Protein AF-A0A523E6L5-F1 (afdb_monomer)

Solvent-accessible surface area (backbone atoms only — not comparable to full-atom values): 11509 Å² total; per-residue (Å²): 136,90,84,84,87,80,83,84,81,83,79,83,79,80,76,83,70,78,77,69,78,81,64,78,60,50,76,42,71,74,36,59,39,54,30,38,38,30,59,54,85,58,50,71,41,82,26,34,39,33,39,42,67,32,44,31,93,78,30,43,26,63,61,16,30,93,89,36,60,68,71,40,23,51,53,23,47,52,46,44,67,50,46,26,65,47,27,47,53,32,25,50,53,31,32,55,70,74,52,64,36,83,45,69,44,53,43,92,81,49,94,68,80,56,85,63,21,36,38,36,39,39,26,36,55,28,44,19,71,28,37,63,69,38,23,68,75,57,49,92,79,31,36,49,13,42,36,28,40,39,36,37,35,21,43,73,88,65,51,75,38,32,39,38,34,42,74,45,79,43,80,71,59,66,87,61,71,63,65,67,62,53,44,50,63,48,27,36,52,54,13,38,40,52,29,49,41,54,51,22,32,39,72,62,56,67,80,62,74,128

Structure (mmCIF, N/CA/C/O backbone):
data_AF-A0A523E6L5-F1
#
_entry.id   AF-A0A523E6L5-F1
#
loop_
_atom_site.group_PDB
_atom_site.id
_atom_site.type_symbol
_atom_site.label_atom_id
_atom_site.label_alt_id
_atom_site.label_comp_id
_atom_site.label_asym_id
_atom_site.label_entity_id
_atom_site.label_seq_id
_atom_site.pdbx_PDB_ins_code
_atom_site.Cartn_x
_atom_site.Cartn_y
_atom_site.Cartn_z
_atom_site.occupancy
_atom_site.B_iso_or_equiv
_atom_site.auth_seq_id
_atom_site.auth_comp_id
_atom_site.auth_asym_id
_atom_site.auth_atom_id
_atom_site.pdbx_PDB_model_num
ATOM 1 N N . MET A 1 1 ? 8.797 -17.379 80.086 1.00 41.09 1 MET A N 1
ATOM 2 C CA . MET A 1 1 ? 9.478 -17.603 78.792 1.00 41.09 1 MET A CA 1
ATOM 3 C C . MET A 1 1 ? 8.395 -17.703 77.727 1.00 41.09 1 MET A C 1
ATOM 5 O O . MET A 1 1 ? 7.463 -18.470 77.914 1.00 41.09 1 MET A O 1
ATOM 9 N N . LYS A 1 2 ? 8.425 -16.807 76.736 1.00 39.53 2 LYS A N 1
ATOM 10 C CA . LYS A 1 2 ? 7.368 -16.563 75.738 1.00 39.53 2 LYS A CA 1
ATOM 11 C C . LYS A 1 2 ? 7.492 -17.553 74.571 1.00 39.53 2 LYS A C 1
ATOM 13 O O . LYS A 1 2 ? 8.605 -17.743 74.101 1.00 39.53 2 LYS A O 1
ATOM 18 N N . MET A 1 3 ? 6.383 -18.074 74.046 1.00 36.75 3 MET A N 1
ATOM 19 C CA . MET A 1 3 ? 6.301 -18.551 72.656 1.00 36.75 3 MET A CA 1
ATOM 20 C C . MET A 1 3 ? 4.933 -18.176 72.083 1.00 36.75 3 MET A C 1
ATOM 22 O O . MET A 1 3 ? 3.907 -18.748 72.433 1.00 36.75 3 MET A O 1
ATOM 26 N N . THR A 1 4 ? 4.937 -17.141 71.250 1.00 45.84 4 THR A N 1
ATOM 27 C CA . THR A 1 4 ? 3.808 -16.650 70.457 1.00 45.84 4 THR A CA 1
ATOM 28 C C . THR A 1 4 ? 3.718 -17.441 69.155 1.00 45.84 4 THR A C 1
ATOM 30 O O . THR A 1 4 ? 4.673 -17.464 68.380 1.00 45.84 4 THR A O 1
ATOM 33 N N . LEU A 1 5 ? 2.569 -18.073 68.919 1.00 39.78 5 LEU A N 1
ATOM 34 C CA . LEU A 1 5 ? 2.224 -18.769 67.681 1.00 39.78 5 LEU A CA 1
ATOM 35 C C . LEU A 1 5 ? 1.812 -17.715 66.635 1.00 39.78 5 LEU A C 1
ATOM 37 O O . LEU A 1 5 ? 0.820 -17.017 66.826 1.00 39.78 5 LEU A O 1
ATOM 41 N N . SER A 1 6 ? 2.604 -17.546 65.574 1.00 39.88 6 SER A N 1
ATOM 42 C CA . SER A 1 6 ? 2.277 -16.643 64.461 1.00 39.88 6 SER A CA 1
ATOM 43 C C . SER A 1 6 ? 1.460 -17.386 63.409 1.00 39.88 6 SER A C 1
ATOM 45 O O . SER A 1 6 ? 1.947 -18.328 62.788 1.00 39.88 6 SER A O 1
ATOM 47 N N . THR A 1 7 ? 0.219 -16.951 63.211 1.00 43.47 7 THR A N 1
ATOM 48 C CA . THR A 1 7 ? -0.674 -17.412 62.146 1.00 43.47 7 THR A CA 1
ATOM 49 C C . THR A 1 7 ? -0.307 -16.701 60.843 1.00 43.47 7 THR A C 1
ATOM 51 O O . THR A 1 7 ? -0.450 -15.484 60.738 1.00 43.47 7 THR A O 1
ATOM 54 N N . LEU A 1 8 ? 0.172 -17.448 59.847 1.00 36.91 8 LEU A N 1
ATOM 55 C CA . LEU A 1 8 ? 0.418 -16.952 58.493 1.00 36.91 8 LEU A CA 1
ATOM 56 C C . LEU A 1 8 ? -0.889 -17.049 57.688 1.00 36.91 8 LEU A C 1
ATOM 58 O O . LEU A 1 8 ? -1.327 -18.145 57.344 1.00 36.91 8 LEU A O 1
ATOM 62 N N . VAL A 1 9 ? -1.523 -15.912 57.398 1.00 41.16 9 VAL A N 1
ATOM 63 C CA . VAL A 1 9 ? -2.649 -15.831 56.455 1.00 41.16 9 VAL A CA 1
ATOM 64 C C . VAL A 1 9 ? -2.071 -15.585 55.065 1.00 41.16 9 VAL A C 1
ATOM 66 O O . VAL A 1 9 ? -1.563 -14.503 54.778 1.00 41.16 9 VAL A O 1
ATOM 69 N N . LEU A 1 10 ? -2.120 -16.604 54.208 1.00 37.16 10 LEU A N 1
ATOM 70 C CA . LEU A 1 10 ? -1.714 -16.506 52.809 1.00 37.16 10 LEU A CA 1
ATOM 71 C C . LEU A 1 10 ? -2.901 -15.971 51.992 1.00 37.16 10 LEU A C 1
ATOM 73 O O . LEU A 1 10 ? -3.831 -16.707 51.668 1.00 37.16 10 LEU A O 1
ATOM 77 N N . ALA A 1 11 ? -2.894 -14.671 51.702 1.00 40.12 11 ALA A N 1
ATOM 78 C CA . ALA A 1 11 ? -3.869 -14.049 50.815 1.00 40.12 11 ALA A CA 1
ATOM 79 C C . ALA A 1 11 ? -3.516 -14.377 49.354 1.00 40.12 11 ALA A C 1
ATOM 81 O O . ALA A 1 11 ? -2.558 -13.838 48.803 1.00 40.12 11 ALA A O 1
ATOM 82 N N . PHE A 1 12 ? -4.287 -15.265 48.722 1.00 39.62 12 PHE A N 1
ATOM 83 C CA . PHE A 1 12 ? -4.241 -15.459 47.273 1.00 39.62 12 PHE A CA 1
ATOM 84 C C . PHE A 1 12 ? -4.939 -14.279 46.590 1.00 39.62 12 PHE A C 1
ATOM 86 O O . PHE A 1 12 ? -6.163 -14.212 46.502 1.00 39.62 12 PHE A O 1
ATOM 93 N N . LEU A 1 13 ? -4.133 -13.331 46.122 1.00 42.56 13 LEU A N 1
ATOM 94 C CA . LEU A 1 13 ? -4.550 -12.272 45.213 1.00 42.56 13 LEU A CA 1
ATOM 95 C C . LEU A 1 13 ? -4.787 -12.914 43.839 1.00 42.56 13 LEU A C 1
ATOM 97 O O . LEU A 1 13 ? -3.848 -13.177 43.089 1.00 42.56 13 LEU A O 1
ATOM 101 N N . VAL A 1 14 ? -6.046 -13.224 43.527 1.00 45.59 14 VAL A N 1
ATOM 102 C CA . VAL A 1 14 ? -6.452 -13.632 42.178 1.00 45.59 14 VAL A CA 1
ATOM 103 C C . VAL A 1 14 ? -6.425 -12.375 41.310 1.00 45.59 14 VAL A C 1
ATOM 105 O O . VAL A 1 14 ? -7.404 -11.635 41.236 1.00 45.59 14 VAL A O 1
ATOM 108 N N . LEU A 1 15 ? -5.278 -12.098 40.682 1.00 47.22 15 LEU A N 1
ATOM 109 C CA . LEU A 1 15 ? -5.233 -11.183 39.546 1.00 47.22 15 LEU A CA 1
ATOM 110 C C . LEU A 1 15 ? -6.069 -11.814 38.430 1.00 47.22 15 LEU A C 1
ATOM 112 O O . LEU A 1 15 ? -5.655 -12.791 37.807 1.00 47.22 15 LEU A O 1
ATOM 116 N N . GLY A 1 16 ? -7.252 -11.250 38.195 1.00 41.47 16 GLY A N 1
ATOM 117 C CA . GLY A 1 16 ? -8.123 -11.553 37.064 1.00 41.47 16 GLY A CA 1
ATOM 118 C C . GLY A 1 16 ? -7.530 -11.066 35.743 1.00 41.47 16 GLY A C 1
ATOM 119 O O . GLY A 1 16 ? -8.134 -10.247 35.058 1.00 41.47 16 GLY A O 1
ATOM 120 N N . GLY A 1 17 ? -6.343 -11.556 35.385 1.00 41.38 17 GLY A N 1
ATOM 121 C CA . GLY A 1 17 ? -5.864 -11.492 34.016 1.00 41.38 17 GLY A CA 1
ATOM 122 C C . GLY A 1 17 ? -6.760 -12.396 33.188 1.00 41.38 17 GLY A C 1
ATOM 123 O O . GLY A 1 17 ? -6.638 -13.619 33.256 1.00 41.38 17 GLY A O 1
ATOM 124 N N . GLN A 1 18 ? -7.702 -11.811 32.448 1.00 47.91 18 GLN A N 1
ATOM 125 C CA . GLN A 1 18 ? -8.377 -12.537 31.387 1.00 47.91 18 GLN A CA 1
ATOM 126 C C . GLN A 1 18 ? -7.299 -13.016 30.417 1.00 47.91 18 GLN A C 1
ATOM 128 O O . GLN A 1 18 ? -6.756 -12.238 29.637 1.00 47.91 18 GLN A O 1
ATOM 133 N N . LEU A 1 19 ? -6.967 -14.303 30.499 1.00 44.59 19 LEU A N 1
ATOM 134 C CA . LEU A 1 19 ? -6.243 -15.019 29.463 1.00 44.59 19 LEU A CA 1
ATOM 135 C C . LEU A 1 19 ? -7.143 -15.000 28.226 1.00 44.59 19 LEU A C 1
ATOM 137 O O . LEU A 1 19 ? -7.968 -15.891 28.023 1.00 44.59 19 LEU A O 1
ATOM 141 N N . ARG A 1 20 ? -7.042 -13.934 27.428 1.00 52.34 20 ARG A N 1
ATOM 142 C CA . ARG A 1 20 ? -7.561 -13.912 26.065 1.00 52.34 20 ARG A CA 1
ATOM 143 C C . ARG A 1 20 ? -6.771 -15.008 25.358 1.00 52.34 20 ARG A C 1
ATOM 145 O O . ARG A 1 20 ? -5.572 -14.855 25.163 1.00 52.34 20 ARG A O 1
ATOM 152 N N . ALA A 1 21 ? -7.406 -16.157 25.120 1.00 53.97 21 ALA A N 1
ATOM 153 C CA . ALA A 1 21 ? -6.779 -17.260 24.406 1.00 53.97 21 ALA A CA 1
ATOM 154 C C . ALA A 1 21 ? -6.219 -16.695 23.098 1.00 53.97 21 ALA A C 1
ATOM 156 O O . ALA A 1 21 ? -6.982 -16.200 22.266 1.00 53.97 21 ALA A O 1
ATOM 157 N N . GLU A 1 22 ? -4.895 -16.687 22.988 1.00 60.78 22 GLU A N 1
ATOM 158 C CA . GLU A 1 22 ? -4.162 -16.132 21.860 1.00 60.78 22 GLU A CA 1
ATOM 159 C C . GLU A 1 22 ? -4.501 -17.004 20.649 1.00 60.78 22 GLU A C 1
ATOM 161 O O . GLU A 1 22 ? -3.992 -18.114 20.484 1.00 60.78 22 GLU A O 1
ATOM 166 N N . ARG A 1 23 ? -5.496 -16.579 19.865 1.00 66.00 23 ARG A N 1
ATOM 167 C CA . ARG A 1 23 ? -5.823 -17.257 18.615 1.00 66.00 23 ARG A CA 1
ATOM 168 C C . ARG A 1 23 ? -4.634 -17.058 17.692 1.00 66.00 23 ARG A C 1
ATOM 170 O O . ARG A 1 23 ? -4.160 -15.936 17.533 1.00 66.00 23 ARG A O 1
ATOM 177 N N . ALA A 1 24 ? -4.161 -18.150 17.101 1.00 82.06 24 ALA A N 1
ATOM 178 C CA . ALA A 1 24 ? -3.138 -18.061 16.077 1.00 82.06 24 ALA A CA 1
ATOM 179 C C . ALA A 1 24 ? -3.640 -17.140 14.947 1.00 82.06 24 ALA A C 1
ATOM 181 O O . ALA A 1 24 ? -4.820 -17.229 14.584 1.00 82.06 24 ALA A O 1
ATOM 182 N N . PRO A 1 25 ? -2.782 -16.254 14.419 1.00 87.44 25 PRO A N 1
ATOM 183 C CA . PRO A 1 25 ? -3.157 -15.389 13.313 1.00 87.44 25 PRO A CA 1
ATOM 184 C C . PRO A 1 25 ? -3.540 -16.227 12.090 1.00 87.44 25 PRO A C 1
ATOM 186 O O . PRO A 1 25 ? -2.991 -17.306 11.864 1.00 87.44 25 PRO A O 1
ATOM 189 N N . ILE A 1 26 ? -4.495 -15.724 11.314 1.00 90.06 26 ILE A N 1
ATOM 190 C CA . ILE A 1 26 ? -4.930 -16.328 10.055 1.00 90.06 26 ILE A CA 1
ATOM 191 C C . ILE A 1 26 ? -4.046 -15.755 8.952 1.00 90.06 26 ILE A C 1
ATOM 193 O O . ILE A 1 26 ? -3.932 -14.535 8.825 1.00 90.06 26 ILE A O 1
ATOM 197 N N . GLU A 1 27 ? -3.433 -16.628 8.162 1.00 93.25 27 GLU A N 1
ATOM 198 C CA . GLU A 1 27 ? -2.652 -16.259 6.981 1.00 93.25 27 GLU A CA 1
ATOM 199 C C . GLU A 1 27 ? -3.442 -16.615 5.719 1.00 93.25 27 GLU A C 1
ATOM 201 O O . GLU A 1 27 ? -4.079 -17.668 5.651 1.00 93.25 27 GLU A O 1
ATOM 206 N N . ILE A 1 28 ? -3.440 -15.702 4.751 1.00 91.50 28 ILE A N 1
ATOM 207 C CA . ILE A 1 28 ? -4.119 -15.838 3.464 1.00 91.50 28 ILE A CA 1
ATOM 208 C C . ILE A 1 28 ? -3.105 -15.472 2.381 1.00 91.50 28 ILE A C 1
ATOM 210 O O . ILE A 1 28 ? -2.626 -14.338 2.337 1.00 91.50 28 ILE A O 1
ATOM 214 N N . ASP A 1 29 ? -2.807 -16.427 1.508 1.00 91.88 29 ASP A N 1
ATOM 215 C CA . ASP A 1 29 ? -1.973 -16.246 0.320 1.00 91.88 29 ASP A CA 1
ATOM 216 C C . ASP A 1 29 ? -2.857 -16.205 -0.932 1.00 91.88 29 ASP A C 1
ATOM 218 O O . ASP A 1 29 ? -3.827 -16.958 -1.029 1.00 91.88 29 ASP A O 1
ATOM 222 N N . ASP A 1 30 ? -2.507 -15.354 -1.900 1.00 86.19 30 ASP A N 1
ATOM 223 C CA . ASP A 1 30 ? -3.199 -15.231 -3.198 1.00 86.19 30 ASP A CA 1
ATOM 224 C C . ASP A 1 30 ? -4.716 -14.925 -3.090 1.00 86.19 30 ASP A C 1
ATOM 226 O O . ASP A 1 30 ? -5.506 -15.265 -3.972 1.00 86.19 30 ASP A O 1
ATOM 230 N N . GLY A 1 31 ? -5.124 -14.251 -2.008 1.00 87.25 31 GLY A N 1
ATOM 231 C CA . GLY A 1 31 ? -6.489 -13.763 -1.779 1.00 87.25 31 GLY A CA 1
ATOM 232 C C . GLY A 1 31 ? -6.719 -12.372 -2.377 1.00 87.25 31 GLY A C 1
ATOM 233 O O . GLY A 1 31 ? -6.077 -11.986 -3.345 1.00 87.25 31 GLY A O 1
ATOM 234 N N . ILE A 1 32 ? -7.611 -11.566 -1.792 1.00 91.62 32 ILE A N 1
ATOM 235 C CA . ILE A 1 32 ? -7.875 -10.186 -2.265 1.00 91.62 32 ILE A CA 1
ATOM 236 C C . ILE A 1 32 ? -6.579 -9.364 -2.407 1.00 91.62 32 ILE A C 1
ATOM 238 O O . ILE A 1 32 ? -6.452 -8.567 -3.336 1.00 91.62 32 ILE A O 1
ATOM 242 N N . LEU A 1 33 ? -5.610 -9.606 -1.520 1.00 95.31 33 LEU A N 1
ATOM 243 C CA . LEU A 1 33 ? -4.220 -9.183 -1.674 1.00 95.31 33 LEU A CA 1
ATOM 244 C C . LEU A 1 33 ? -3.315 -10.411 -1.820 1.00 95.31 33 LEU A C 1
ATOM 246 O O . LEU A 1 33 ? -3.681 -11.511 -1.401 1.00 95.31 33 LEU A O 1
ATOM 250 N N . ASP A 1 34 ? -2.114 -10.212 -2.363 1.00 95.81 34 ASP A N 1
ATOM 251 C CA . ASP A 1 34 ? -1.146 -11.293 -2.576 1.00 95.81 34 ASP A CA 1
ATOM 252 C C . ASP A 1 34 ? -0.758 -12.012 -1.277 1.00 95.81 34 ASP A C 1
ATOM 254 O O . ASP A 1 34 ? -0.547 -13.225 -1.295 1.00 95.81 34 ASP A O 1
ATOM 258 N N . TRP A 1 35 ? -0.684 -11.285 -0.157 1.00 96.50 35 TRP A N 1
ATOM 259 C CA . TRP A 1 35 ? -0.495 -11.872 1.169 1.00 96.50 35 TRP A CA 1
ATOM 260 C C . TRP A 1 35 ? -1.163 -11.033 2.259 1.00 96.50 35 TRP A C 1
ATOM 262 O O . TRP A 1 35 ? -1.038 -9.805 2.283 1.00 96.50 35 TRP A O 1
ATOM 272 N N . ILE A 1 36 ? -1.842 -11.701 3.192 1.00 96.31 36 ILE A N 1
ATOM 273 C CA . ILE A 1 36 ? -2.483 -11.098 4.363 1.00 96.31 36 ILE A CA 1
ATOM 274 C C . ILE A 1 36 ? -2.203 -11.973 5.582 1.00 96.31 36 ILE A C 1
ATOM 276 O O . ILE A 1 36 ? -2.337 -13.195 5.534 1.00 96.31 36 ILE A O 1
ATOM 280 N N . ARG A 1 37 ? -1.911 -11.337 6.713 1.00 95.88 37 ARG A N 1
ATOM 281 C CA . ARG A 1 37 ? -1.906 -11.970 8.030 1.00 95.88 37 ARG A CA 1
ATOM 282 C C . ARG A 1 37 ? -2.774 -11.167 8.977 1.00 95.88 37 ARG A C 1
ATOM 284 O O . ARG A 1 37 ? -2.473 -10.006 9.228 1.00 95.88 37 ARG A O 1
ATOM 291 N N . ILE A 1 38 ? -3.824 -11.770 9.521 1.00 94.69 38 ILE A N 1
ATOM 292 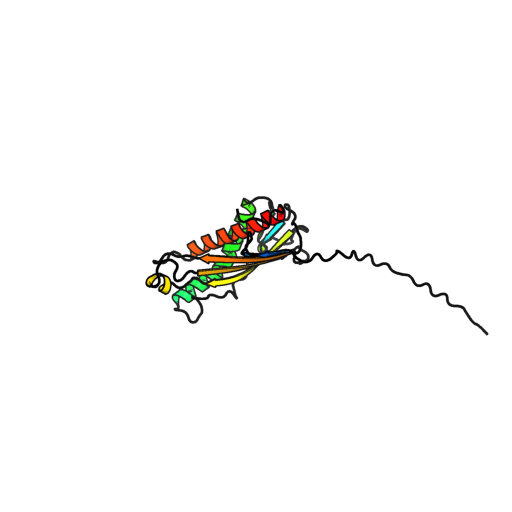C CA . ILE A 1 38 ? -4.758 -11.105 10.438 1.00 94.69 38 ILE A CA 1
ATOM 293 C C . ILE A 1 38 ? -4.744 -11.763 11.816 1.00 94.69 38 ILE A C 1
ATOM 295 O O . ILE A 1 38 ? -4.766 -12.984 11.950 1.00 94.69 38 ILE A O 1
ATOM 299 N N . SER A 1 39 ? -4.738 -10.939 12.855 1.00 92.69 39 SER A N 1
ATOM 300 C CA . SER A 1 39 ? -4.823 -11.371 14.255 1.00 92.69 39 SER A CA 1
ATOM 301 C C . SER A 1 39 ? -6.265 -11.361 14.769 1.00 92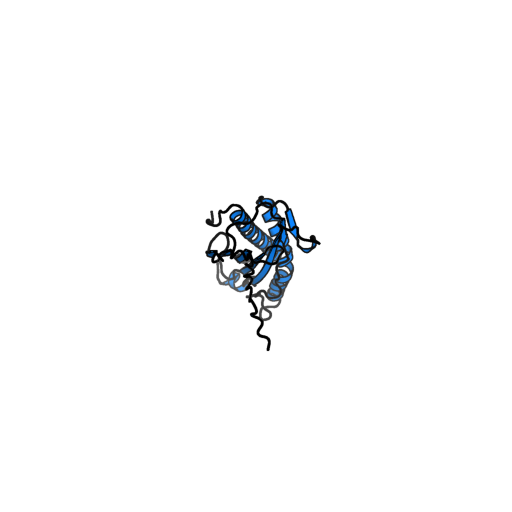.69 39 SER A C 1
ATOM 303 O O . SER A 1 39 ? -6.589 -12.055 15.729 1.00 92.69 39 SER A O 1
ATOM 305 N N . GLU A 1 40 ? -7.142 -10.589 14.123 1.00 88.56 40 GLU A N 1
ATOM 306 C CA . GLU A 1 40 ? -8.558 -10.475 14.470 1.00 88.56 40 GLU A CA 1
ATOM 307 C C . GLU A 1 40 ? -9.428 -10.865 13.263 1.00 88.56 40 GLU A C 1
ATOM 309 O O . GLU A 1 40 ? -9.154 -10.444 12.138 1.00 88.56 40 GLU A O 1
ATOM 314 N N . PRO A 1 41 ? -10.504 -11.648 13.455 1.00 86.94 41 PRO A N 1
ATOM 315 C CA . PRO A 1 41 ? -11.314 -12.155 12.346 1.00 86.94 41 PRO A CA 1
ATOM 316 C C . PRO A 1 41 ? -12.141 -11.067 11.651 1.00 86.94 41 PRO A C 1
ATOM 318 O O . PRO A 1 41 ? -12.610 -11.276 10.536 1.00 86.94 41 PRO A O 1
ATOM 321 N N . ARG A 1 42 ? -12.364 -9.925 12.313 1.00 91.75 42 ARG A N 1
ATOM 322 C CA . ARG A 1 42 ? -13.208 -8.840 11.814 1.00 91.75 42 ARG A CA 1
ATOM 323 C C . ARG A 1 42 ? -12.817 -7.512 12.450 1.00 91.75 42 ARG A C 1
ATOM 325 O O . ARG A 1 42 ? -12.488 -7.477 13.633 1.00 91.75 42 ARG A O 1
ATOM 332 N N . ILE A 1 43 ? -12.948 -6.434 11.685 1.00 94.31 43 ILE A N 1
ATOM 333 C CA . ILE A 1 43 ? -12.836 -5.052 12.170 1.00 94.31 43 ILE A CA 1
ATOM 334 C C . ILE A 1 43 ? -14.204 -4.347 12.197 1.00 94.31 43 ILE A C 1
ATOM 336 O O . ILE A 1 43 ? -15.098 -4.732 11.435 1.00 94.31 43 ILE A O 1
ATOM 340 N N . PRO A 1 44 ? -14.402 -3.329 13.057 1.00 93.75 44 PRO A N 1
ATOM 341 C CA . PRO A 1 44 ? -15.642 -2.555 13.088 1.00 93.75 44 PRO A CA 1
ATOM 342 C C . PRO A 1 44 ? -15.832 -1.773 11.784 1.00 93.75 44 PRO A C 1
ATOM 344 O O . PRO A 1 44 ? -14.922 -1.083 11.334 1.00 93.75 44 PRO A O 1
ATOM 347 N N . ALA A 1 45 ? -17.016 -1.864 11.177 1.00 92.69 45 ALA A N 1
ATOM 348 C CA . ALA A 1 45 ? -17.317 -1.164 9.924 1.00 92.69 45 ALA A CA 1
ATOM 349 C C . ALA A 1 45 ? -17.445 0.361 10.110 1.00 92.69 45 ALA A C 1
ATOM 351 O O . ALA A 1 45 ? -17.245 1.118 9.170 1.00 92.69 45 ALA A O 1
ATOM 352 N N . ASP A 1 46 ? -17.755 0.804 11.329 1.00 93.94 46 ASP A N 1
ATOM 353 C CA . ASP A 1 46 ? -17.868 2.202 11.749 1.00 93.94 46 ASP A CA 1
ATOM 354 C C . ASP A 1 46 ? -16.547 2.790 12.283 1.00 93.94 46 ASP A C 1
ATOM 356 O O . ASP A 1 46 ? -16.519 3.932 12.754 1.00 93.94 46 ASP A O 1
ATOM 360 N N . ALA A 1 47 ? -15.449 2.028 12.217 1.00 96.12 47 ALA A N 1
ATOM 361 C CA . ALA A 1 47 ? -14.131 2.496 12.618 1.00 96.12 47 ALA A CA 1
ATOM 362 C C . ALA A 1 47 ? -13.700 3.729 11.809 1.00 96.12 47 ALA A C 1
ATOM 364 O O . ALA A 1 47 ? -13.900 3.807 10.593 1.00 96.12 47 ALA A O 1
ATOM 365 N N . ALA A 1 48 ? -13.054 4.683 12.481 1.00 97.12 48 ALA A N 1
ATOM 366 C CA . ALA A 1 48 ? -12.356 5.757 11.789 1.00 97.12 48 ALA A CA 1
ATOM 367 C C . ALA A 1 48 ? -11.062 5.211 11.170 1.00 97.12 48 ALA A C 1
ATOM 369 O O . ALA A 1 48 ? -10.260 4.596 11.862 1.00 97.12 48 ALA A O 1
ATOM 370 N N . ILE A 1 49 ? -10.831 5.441 9.883 1.00 97.94 49 ILE A N 1
ATOM 371 C CA . ILE A 1 49 ? -9.606 5.027 9.201 1.00 97.94 49 ILE A CA 1
ATOM 372 C C . ILE A 1 49 ? -8.646 6.209 9.127 1.00 97.94 49 ILE A C 1
ATOM 374 O O . ILE A 1 49 ? -8.971 7.260 8.570 1.00 97.94 49 ILE A O 1
ATOM 378 N N . ILE A 1 50 ? -7.446 6.020 9.666 1.00 97.94 50 ILE A N 1
ATOM 379 C CA . ILE A 1 50 ? -6.373 7.011 9.646 1.00 97.94 50 ILE A CA 1
ATOM 380 C C . ILE A 1 50 ? -5.229 6.468 8.803 1.00 97.94 50 ILE A C 1
ATOM 382 O O . ILE A 1 50 ? -4.660 5.426 9.121 1.00 97.94 50 ILE A O 1
ATOM 386 N N . ILE A 1 51 ? -4.876 7.180 7.734 1.00 97.81 51 ILE A N 1
ATOM 387 C CA . ILE A 1 51 ? -3.836 6.744 6.794 1.00 97.81 51 ILE A CA 1
ATOM 388 C C . ILE A 1 51 ? -2.566 7.563 6.994 1.00 97.81 51 ILE A C 1
ATOM 390 O O . ILE A 1 51 ? -2.541 8.776 6.772 1.00 97.81 51 ILE A O 1
ATOM 394 N N . HIS A 1 52 ? -1.490 6.886 7.376 1.00 96.50 52 HIS A N 1
ATOM 395 C CA . HIS A 1 52 ? -0.141 7.431 7.337 1.00 96.50 52 HIS A CA 1
ATOM 396 C C . HIS A 1 52 ? 0.436 7.303 5.926 1.00 96.50 52 HIS A C 1
ATOM 398 O O . HIS A 1 52 ? 0.155 6.348 5.199 1.00 96.50 52 HIS A O 1
ATOM 404 N N . LEU A 1 53 ? 1.287 8.257 5.545 1.00 94.31 53 LEU A N 1
ATOM 405 C CA . LEU A 1 53 ? 2.025 8.166 4.289 1.00 94.31 53 LEU A CA 1
ATOM 406 C C . LEU A 1 53 ? 2.920 6.927 4.295 1.00 94.31 53 LEU A C 1
ATOM 408 O O . LEU A 1 53 ? 3.666 6.687 5.245 1.00 94.31 53 LEU A O 1
ATOM 412 N N . PHE A 1 54 ? 2.862 6.164 3.206 1.00 96.50 54 PHE A N 1
ATOM 413 C CA . PHE A 1 54 ? 3.716 4.998 3.031 1.00 96.50 54 PHE A CA 1
ATOM 414 C C . PHE A 1 54 ? 5.147 5.447 2.752 1.00 96.50 54 PHE A C 1
ATOM 416 O O . PHE A 1 54 ? 5.388 6.215 1.827 1.00 96.50 54 PHE A O 1
ATOM 423 N N . ASP A 1 55 ? 6.121 4.949 3.504 1.00 96.69 55 ASP A N 1
ATOM 424 C CA . ASP A 1 55 ? 7.521 5.269 3.231 1.00 96.69 55 ASP A CA 1
ATOM 425 C C . ASP A 1 55 ? 7.966 4.638 1.902 1.00 96.69 55 ASP A C 1
ATOM 427 O O . ASP A 1 55 ? 7.681 3.478 1.621 1.00 96.69 55 ASP A O 1
ATOM 431 N N . ALA A 1 56 ? 8.698 5.373 1.074 1.00 96.69 56 ALA A N 1
ATOM 432 C CA . ALA A 1 56 ? 9.321 4.830 -0.132 1.00 96.69 56 ALA A CA 1
ATOM 433 C C . ALA A 1 56 ? 10.845 4.967 -0.118 1.00 96.69 56 ALA A C 1
ATOM 435 O O . ALA A 1 56 ? 11.507 4.471 -1.028 1.00 96.69 56 ALA A O 1
ATOM 436 N N . SER A 1 57 ? 11.433 5.587 0.911 1.00 95.44 57 SER A N 1
ATOM 437 C CA . SER A 1 57 ? 12.853 5.965 0.963 1.00 95.44 57 SER A CA 1
ATOM 438 C C . SER A 1 57 ? 13.821 4.789 0.784 1.00 95.44 57 SER A C 1
ATOM 440 O O . SER A 1 57 ? 14.927 4.964 0.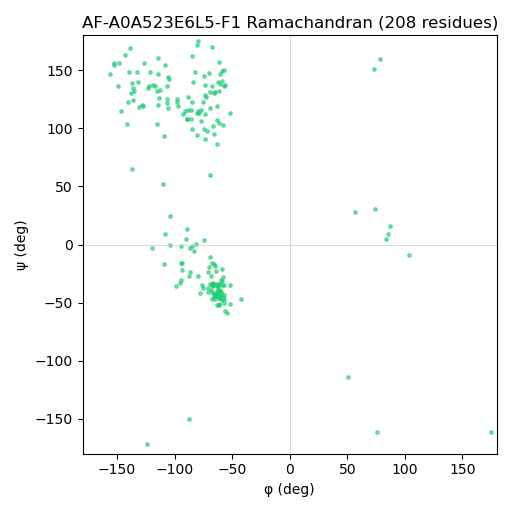263 1.00 95.44 57 SER A O 1
ATOM 442 N N . LYS A 1 58 ? 13.391 3.582 1.172 1.00 94.38 58 LYS A N 1
ATOM 443 C CA . LYS A 1 58 ? 14.157 2.328 1.087 1.00 94.38 58 LYS A CA 1
ATOM 444 C C . LYS A 1 58 ? 13.655 1.357 0.015 1.00 94.38 58 LYS A C 1
ATOM 446 O O . LYS A 1 58 ? 14.109 0.216 -0.002 1.00 94.38 58 LYS A O 1
ATOM 451 N N . ALA A 1 59 ? 12.729 1.777 -0.846 1.00 94.88 59 ALA A N 1
ATOM 452 C CA . ALA A 1 59 ? 12.227 0.931 -1.921 1.00 94.88 59 ALA A CA 1
ATOM 453 C C . ALA A 1 59 ? 13.363 0.515 -2.871 1.00 94.88 59 ALA A C 1
ATOM 455 O O . ALA A 1 59 ? 14.208 1.336 -3.243 1.00 94.88 59 ALA A O 1
ATOM 456 N N . ASP A 1 60 ? 13.362 -0.750 -3.291 1.00 93.75 60 ASP A N 1
ATOM 457 C CA . ASP A 1 60 ? 14.227 -1.206 -4.374 1.00 93.75 60 ASP A CA 1
ATOM 458 C C . ASP A 1 60 ? 13.753 -0.592 -5.697 1.00 93.75 60 ASP A C 1
ATOM 460 O O . ASP A 1 60 ? 12.635 -0.836 -6.153 1.00 93.75 60 ASP A O 1
ATOM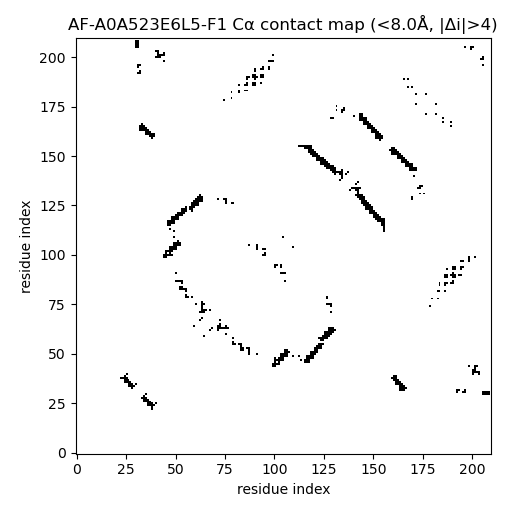 464 N N . LEU A 1 61 ? 14.614 0.219 -6.311 1.00 91.25 61 LEU A N 1
ATOM 465 C CA . LEU A 1 61 ? 14.335 0.901 -7.575 1.00 91.25 61 LEU A CA 1
ATOM 466 C C . LEU A 1 61 ? 14.633 0.025 -8.801 1.00 91.25 61 LEU A C 1
ATOM 468 O O . LEU A 1 61 ? 14.452 0.477 -9.933 1.00 91.25 61 LEU A O 1
ATOM 472 N N . GLY A 1 62 ? 15.125 -1.203 -8.601 1.00 88.50 62 GLY A N 1
ATOM 473 C CA . GLY A 1 62 ? 15.360 -2.193 -9.644 1.00 88.50 62 GLY A CA 1
ATOM 474 C C . GLY A 1 62 ? 16.156 -1.633 -10.822 1.00 88.50 62 GLY A C 1
ATOM 475 O O . GLY A 1 62 ? 17.324 -1.246 -10.704 1.00 88.50 62 GLY A O 1
ATOM 476 N N . THR A 1 63 ? 15.510 -1.564 -11.988 1.00 84.44 63 THR A N 1
ATOM 477 C CA . THR A 1 63 ? 16.136 -1.082 -13.228 1.00 84.44 63 THR A CA 1
ATOM 478 C C . THR A 1 63 ? 16.459 0.418 -13.239 1.00 84.44 63 THR A C 1
ATOM 480 O O . THR A 1 63 ? 17.189 0.863 -14.126 1.00 84.44 63 THR A O 1
ATOM 483 N N . GLY A 1 64 ? 15.964 1.179 -12.261 1.00 79.69 64 GLY A N 1
ATOM 484 C CA . GLY A 1 64 ? 16.256 2.594 -12.026 1.00 79.69 64 GLY A CA 1
ATOM 485 C C . GLY A 1 64 ? 17.220 2.860 -10.864 1.00 79.69 64 GLY A C 1
ATOM 486 O O . GLY A 1 64 ? 17.188 3.935 -10.274 1.00 79.69 64 GLY A O 1
ATOM 487 N N . SER A 1 65 ? 18.074 1.908 -10.483 1.00 79.44 65 SER A N 1
ATOM 488 C CA . SER A 1 65 ? 19.091 2.128 -9.441 1.00 79.44 65 SER A CA 1
ATOM 489 C C . SER A 1 65 ? 20.192 3.121 -9.873 1.00 79.44 65 SER A C 1
ATOM 491 O O . SER A 1 65 ? 20.297 3.488 -11.043 1.00 79.44 65 SER A O 1
ATOM 493 N N . ARG A 1 66 ? 21.056 3.559 -8.940 1.00 71.38 66 ARG A N 1
ATOM 494 C CA . ARG A 1 66 ? 22.161 4.512 -9.221 1.00 71.38 66 ARG A CA 1
ATOM 495 C C . ARG A 1 66 ? 23.162 4.029 -10.279 1.00 71.38 66 ARG A C 1
ATOM 497 O O . ARG A 1 66 ? 23.878 4.847 -10.840 1.00 71.38 66 ARG A O 1
ATOM 504 N N . SER A 1 67 ? 23.237 2.723 -10.536 1.00 71.88 67 SER A N 1
ATOM 505 C CA . SER A 1 67 ? 24.086 2.142 -11.585 1.00 71.88 67 SER A CA 1
ATOM 506 C C . SER A 1 67 ? 23.402 2.091 -12.959 1.00 71.88 67 SER A C 1
ATOM 508 O O . SER A 1 67 ? 24.020 1.674 -13.939 1.00 71.88 67 SER A O 1
ATOM 510 N N . SER A 1 68 ? 22.133 2.501 -13.052 1.00 70.75 68 SER A N 1
ATOM 511 C CA . SER A 1 68 ? 21.388 2.599 -14.309 1.00 70.75 68 SER A CA 1
ATOM 512 C C . SER A 1 68 ? 21.727 3.884 -15.079 1.00 70.75 68 SER A C 1
ATOM 514 O O . SER A 1 68 ? 22.427 4.767 -14.587 1.00 70.75 68 SER A O 1
ATOM 516 N N . LYS A 1 69 ? 21.240 4.009 -16.323 1.00 74.75 69 LYS A N 1
ATOM 517 C CA . LYS A 1 69 ? 21.401 5.260 -17.087 1.00 74.75 69 LYS A CA 1
ATOM 518 C C . LYS A 1 69 ? 20.685 6.397 -16.352 1.00 74.75 69 LYS A C 1
ATOM 520 O O . LYS A 1 69 ? 19.545 6.206 -15.944 1.00 74.75 69 LYS A O 1
ATOM 525 N N . GLU A 1 70 ? 21.288 7.585 -16.312 1.00 72.94 70 GLU A N 1
ATOM 526 C CA . GLU A 1 70 ? 20.806 8.763 -15.564 1.00 72.94 70 GLU A CA 1
ATOM 527 C C . GLU A 1 70 ? 19.288 8.997 -15.664 1.00 72.94 70 GLU A C 1
ATOM 529 O O . GLU A 1 70 ? 18.597 9.137 -14.663 1.00 72.94 70 GLU A O 1
ATOM 534 N N . LYS A 1 71 ? 18.722 8.935 -16.874 1.00 72.19 71 LYS A N 1
ATOM 535 C CA . LYS A 1 71 ? 17.279 9.128 -17.093 1.00 72.19 71 LYS A CA 1
ATOM 536 C C . LYS A 1 71 ? 16.390 8.093 -16.379 1.00 72.19 71 LYS A C 1
ATOM 538 O O . LYS A 1 71 ? 15.287 8.436 -15.970 1.00 72.19 71 LYS A O 1
ATOM 543 N N . HIS A 1 72 ? 16.839 6.843 -16.256 1.00 75.31 72 HIS A N 1
ATOM 544 C CA . HIS A 1 72 ? 16.110 5.785 -15.543 1.00 75.31 72 HIS A CA 1
ATOM 545 C C . HIS A 1 72 ? 16.197 5.959 -14.032 1.00 75.31 72 HIS A C 1
ATOM 547 O O . HIS A 1 72 ? 15.209 5.739 -13.337 1.00 75.31 72 HIS A O 1
ATOM 553 N N . PHE A 1 73 ? 17.355 6.403 -13.548 1.00 80.12 73 PHE A N 1
ATOM 554 C CA . PHE A 1 73 ? 17.532 6.761 -12.151 1.00 80.12 73 PHE A CA 1
ATOM 555 C C . PHE A 1 73 ? 16.612 7.920 -11.749 1.00 80.12 73 PHE A C 1
ATOM 557 O O . PHE A 1 73 ? 15.906 7.816 -10.750 1.00 80.12 73 PHE A O 1
ATOM 564 N N . GLN A 1 74 ? 16.545 8.976 -12.565 1.00 83.50 74 GLN A N 1
ATOM 565 C CA . GLN A 1 74 ? 15.651 10.110 -12.313 1.00 83.50 74 GLN A CA 1
ATOM 566 C C . GLN A 1 74 ? 14.169 9.706 -12.353 1.00 83.50 74 GLN A C 1
ATOM 568 O O . GLN A 1 74 ? 13.413 10.090 -11.471 1.00 83.50 74 GLN A O 1
ATOM 573 N N . GLU A 1 75 ? 13.753 8.871 -13.314 1.00 83.50 75 GLU A N 1
ATOM 574 C CA . GLU A 1 75 ? 12.379 8.342 -13.377 1.00 83.50 75 GLU A CA 1
ATOM 575 C C . GLU A 1 75 ? 12.001 7.569 -12.102 1.00 83.50 75 GLU A C 1
ATOM 577 O O . GLU A 1 75 ? 10.933 7.802 -11.537 1.00 83.50 75 GLU A O 1
ATOM 582 N N . ALA A 1 76 ? 12.888 6.697 -11.616 1.00 86.56 76 ALA A N 1
ATOM 583 C CA . ALA A 1 76 ? 12.656 5.955 -10.381 1.00 86.56 76 ALA A CA 1
ATOM 584 C C . ALA A 1 76 ? 12.660 6.854 -9.136 1.00 86.56 76 ALA A C 1
ATOM 586 O O . ALA A 1 76 ? 11.892 6.606 -8.211 1.00 86.56 76 ALA A O 1
ATOM 587 N N . ARG A 1 77 ? 13.478 7.914 -9.112 1.00 89.19 77 ARG A N 1
ATOM 588 C CA . ARG A 1 77 ? 13.481 8.904 -8.024 1.00 89.19 77 ARG A CA 1
ATOM 589 C C . ARG A 1 77 ? 12.200 9.717 -7.974 1.00 89.19 77 ARG A C 1
ATOM 591 O O . ARG A 1 77 ? 11.590 9.776 -6.916 1.00 89.19 77 ARG A O 1
ATOM 598 N N . THR A 1 78 ? 11.737 10.230 -9.112 1.00 89.31 78 THR A N 1
ATOM 599 C CA . THR A 1 78 ? 10.433 10.898 -9.186 1.00 89.31 78 THR A CA 1
ATOM 600 C C . THR A 1 78 ? 9.322 9.962 -8.718 1.00 89.31 78 THR A C 1
ATOM 602 O O . THR A 1 78 ? 8.471 10.362 -7.938 1.00 89.31 78 THR A O 1
ATOM 605 N N . MET A 1 79 ? 9.337 8.689 -9.130 1.00 88.94 79 MET A N 1
ATOM 606 C CA . MET A 1 79 ? 8.360 7.717 -8.631 1.00 88.94 79 MET A CA 1
ATOM 607 C C . MET A 1 79 ? 8.458 7.504 -7.117 1.00 88.94 79 MET A C 1
ATOM 609 O O . MET A 1 79 ? 7.431 7.428 -6.456 1.00 88.94 79 MET A O 1
ATOM 613 N N . GLN A 1 80 ? 9.667 7.416 -6.566 1.00 92.94 80 GLN A N 1
ATOM 614 C CA . GLN A 1 80 ? 9.891 7.261 -5.130 1.00 92.94 80 GLN A CA 1
ATOM 615 C C . GLN A 1 80 ? 9.365 8.453 -4.316 1.00 92.94 80 GLN A C 1
ATOM 617 O O . GLN A 1 80 ? 8.874 8.258 -3.209 1.00 92.94 80 GLN A O 1
ATOM 622 N N . GLU A 1 81 ? 9.457 9.666 -4.857 1.00 93.75 81 GLU A N 1
ATOM 623 C CA . GLU A 1 81 ? 8.977 10.897 -4.217 1.00 93.75 81 GLU A CA 1
ATOM 624 C C . GLU A 1 81 ? 7.453 11.053 -4.333 1.00 93.75 81 GLU A C 1
ATOM 626 O O . GLU A 1 81 ? 6.785 11.406 -3.363 1.00 93.75 81 GLU A O 1
ATOM 631 N N . GLU A 1 82 ? 6.893 10.745 -5.502 1.00 93.50 82 GLU A N 1
ATOM 632 C CA . GLU A 1 82 ? 5.482 10.988 -5.818 1.00 93.50 82 GLU A CA 1
ATOM 633 C C . GLU A 1 82 ? 4.555 9.835 -5.394 1.00 93.50 82 GLU A C 1
ATOM 635 O O . GLU A 1 82 ? 3.372 10.058 -5.133 1.00 93.50 82 GLU A O 1
ATOM 640 N N . ALA A 1 83 ? 5.050 8.593 -5.316 1.00 94.38 83 ALA A N 1
ATOM 641 C CA . ALA A 1 83 ? 4.210 7.432 -5.006 1.00 94.38 83 ALA A CA 1
ATOM 642 C C . ALA A 1 83 ? 3.539 7.498 -3.623 1.00 94.38 83 ALA A C 1
ATOM 644 O O . ALA A 1 83 ? 2.346 7.199 -3.564 1.00 94.38 83 ALA A O 1
ATOM 645 N N . PRO A 1 84 ? 4.218 7.902 -2.529 1.00 96.25 84 PRO A N 1
ATOM 646 C CA . PRO A 1 84 ? 3.590 8.005 -1.213 1.00 96.25 84 PRO A CA 1
ATOM 647 C C . PRO A 1 84 ? 2.349 8.906 -1.139 1.00 96.25 84 PRO A C 1
ATOM 649 O O . PRO A 1 84 ? 1.294 8.399 -0.746 1.00 96.25 84 PRO A O 1
ATOM 652 N N . PRO A 1 85 ? 2.410 10.206 -1.506 1.00 95.44 85 PRO A N 1
ATOM 653 C CA . PRO A 1 85 ? 1.235 11.070 -1.428 1.00 95.44 85 PRO A CA 1
ATOM 654 C C . PRO A 1 85 ? 0.148 10.664 -2.428 1.00 95.44 85 PRO A C 1
ATOM 656 O O . PRO A 1 85 ? -1.033 10.744 -2.094 1.00 95.44 85 PRO A O 1
ATOM 659 N N . LEU A 1 86 ? 0.522 10.183 -3.623 1.00 94.94 86 LEU A N 1
ATOM 660 C CA . LEU A 1 86 ? -0.450 9.686 -4.597 1.00 94.94 86 LEU A CA 1
ATOM 661 C C . LEU A 1 86 ? -1.194 8.467 -4.054 1.00 94.94 86 LEU A C 1
ATOM 663 O O . LEU A 1 86 ? -2.416 8.477 -4.014 1.00 94.94 86 LEU A O 1
ATOM 667 N N . PHE A 1 87 ? -0.485 7.443 -3.583 1.00 96.69 87 PHE A N 1
ATOM 668 C CA . PHE A 1 87 ? -1.116 6.239 -3.046 1.00 96.69 87 PHE A CA 1
ATOM 669 C C . PHE A 1 87 ? -2.015 6.532 -1.846 1.00 96.69 87 PHE A C 1
ATOM 671 O O . PHE A 1 87 ? -3.126 6.019 -1.800 1.00 96.69 87 PHE A O 1
ATOM 678 N N . ALA A 1 88 ? -1.584 7.384 -0.912 1.00 96.56 88 ALA A N 1
ATOM 679 C CA . ALA A 1 88 ? -2.424 7.755 0.222 1.00 96.56 88 ALA A CA 1
ATOM 680 C C . ALA A 1 88 ? -3.723 8.450 -0.220 1.00 96.56 88 ALA A C 1
ATOM 682 O O . ALA A 1 88 ? -4.790 8.107 0.284 1.00 96.56 88 ALA A O 1
ATOM 683 N N . SER A 1 89 ? -3.648 9.377 -1.183 1.00 95.81 89 SER A N 1
ATOM 684 C CA . SER A 1 89 ? -4.834 10.043 -1.738 1.00 95.81 89 SER A CA 1
ATOM 685 C C . SER A 1 89 ? -5.782 9.044 -2.399 1.00 95.81 89 SER A C 1
ATOM 687 O O . SER A 1 89 ? -6.963 9.011 -2.068 1.00 95.81 89 SER A O 1
ATOM 689 N N . GLU A 1 90 ? -5.263 8.206 -3.297 1.00 96.75 90 GLU A N 1
ATOM 690 C CA . GLU A 1 90 ? -6.086 7.249 -4.040 1.00 96.75 90 GLU A CA 1
ATOM 691 C C . GLU A 1 90 ? -6.680 6.167 -3.111 1.00 96.75 90 GLU A C 1
ATOM 693 O O . GLU A 1 90 ? -7.814 5.737 -3.303 1.00 96.75 90 GLU A O 1
ATOM 698 N N . LEU A 1 91 ? -5.963 5.764 -2.053 1.00 97.69 91 LEU A N 1
ATOM 699 C CA . LEU A 1 91 ? -6.477 4.849 -1.030 1.00 97.69 91 LEU A CA 1
ATOM 700 C C . LEU A 1 91 ? -7.623 5.479 -0.226 1.00 97.69 91 LEU A C 1
ATOM 702 O O . LEU A 1 91 ? -8.640 4.826 -0.006 1.00 97.69 91 LEU A O 1
ATOM 706 N N . ILE A 1 92 ? -7.487 6.740 0.200 1.00 96.50 92 ILE A N 1
ATOM 707 C CA . ILE A 1 92 ? -8.566 7.463 0.896 1.00 96.50 92 ILE A CA 1
ATOM 708 C C . ILE A 1 92 ? -9.825 7.492 0.024 1.00 96.50 92 ILE A C 1
ATOM 710 O O . ILE A 1 92 ? -10.917 7.186 0.512 1.00 96.50 92 ILE A O 1
ATOM 714 N N . ASP A 1 93 ? -9.672 7.830 -1.256 1.00 96.38 93 ASP A N 1
ATOM 715 C CA . ASP A 1 93 ? -10.784 7.902 -2.201 1.00 96.38 93 ASP A CA 1
ATOM 716 C C . ASP A 1 93 ? -11.422 6.524 -2.428 1.00 96.38 93 ASP A C 1
ATOM 718 O O . ASP A 1 93 ? -12.649 6.395 -2.384 1.00 96.38 93 ASP A O 1
ATOM 722 N N . ALA A 1 94 ? -10.611 5.472 -2.579 1.00 97.06 94 ALA A N 1
ATOM 723 C CA . ALA A 1 94 ? -11.090 4.102 -2.735 1.00 97.06 94 ALA A CA 1
ATOM 724 C C . ALA A 1 94 ? -11.874 3.603 -1.506 1.00 97.06 94 ALA A C 1
ATOM 726 O O . ALA A 1 94 ? -12.956 3.030 -1.657 1.00 97.06 94 ALA A O 1
ATOM 727 N N . ILE A 1 95 ? -11.385 3.866 -0.288 1.00 96.81 95 ILE A N 1
ATOM 728 C CA . ILE A 1 95 ? -12.072 3.474 0.954 1.00 96.81 95 ILE A CA 1
ATOM 729 C C . ILE A 1 95 ? -13.403 4.223 1.100 1.00 96.81 95 ILE A C 1
ATOM 731 O O . ILE A 1 95 ? -14.426 3.612 1.415 1.00 96.81 95 ILE A O 1
ATOM 735 N N . LYS A 1 96 ? -13.427 5.533 0.825 1.00 94.94 96 LYS A N 1
ATOM 736 C CA . LYS A 1 96 ? -14.670 6.323 0.860 1.00 94.94 96 LYS A CA 1
ATOM 737 C C . LYS A 1 96 ? -15.691 5.826 -0.165 1.00 94.94 96 LYS A C 1
ATOM 739 O O . LYS A 1 96 ? -16.889 5.831 0.108 1.00 94.94 96 LYS A O 1
ATOM 744 N N . LYS A 1 97 ? -15.225 5.386 -1.337 1.00 95.06 97 LYS A N 1
ATOM 745 C CA . LYS A 1 97 ? -16.070 4.869 -2.420 1.00 95.06 97 LYS A CA 1
ATOM 746 C C . LYS A 1 97 ? -16.676 3.498 -2.103 1.00 95.06 97 LYS A C 1
ATOM 748 O O . LYS A 1 97 ? -17.815 3.262 -2.495 1.00 95.06 97 LYS A O 1
ATOM 753 N N . ILE A 1 98 ? -15.948 2.602 -1.426 1.00 91.31 98 ILE A N 1
ATOM 754 C CA . ILE A 1 98 ? -16.416 1.225 -1.174 1.00 91.31 98 ILE A CA 1
ATOM 755 C C . ILE A 1 98 ? -17.420 1.113 -0.014 1.00 91.31 98 ILE A C 1
ATOM 757 O O . ILE A 1 98 ? -18.301 0.258 -0.048 1.00 91.31 98 ILE A O 1
ATOM 761 N N . GLY A 1 99 ? -17.361 2.024 0.963 1.00 75.50 99 GLY A N 1
ATOM 762 C CA . GLY A 1 99 ? -18.559 2.430 1.700 1.00 75.50 99 GLY A CA 1
ATOM 763 C C . GLY A 1 99 ? -18.842 1.919 3.124 1.00 75.50 99 GLY A C 1
ATOM 764 O O . GLY A 1 99 ? -19.744 2.518 3.714 1.00 75.50 99 GLY A O 1
ATOM 765 N N . PRO A 1 100 ? -18.163 0.946 3.776 1.00 87.69 100 PRO A N 1
ATOM 766 C CA . PRO A 1 100 ? -18.424 0.767 5.207 1.00 87.69 100 PRO A CA 1
ATOM 767 C C . PRO A 1 100 ? -17.843 1.934 6.021 1.00 87.69 100 PRO A C 1
ATOM 769 O O . PRO A 1 100 ? -18.515 2.469 6.900 1.00 87.69 100 PRO A O 1
ATOM 772 N N . PHE A 1 101 ? -16.644 2.406 5.670 1.00 94.25 101 PHE A N 1
ATOM 773 C CA . PHE A 1 101 ? -15.929 3.420 6.440 1.00 94.25 101 PHE A CA 1
ATOM 774 C C . PHE A 1 101 ? -16.290 4.838 5.989 1.00 94.25 101 PHE A C 1
ATOM 776 O O . PHE A 1 101 ? -15.872 5.303 4.931 1.00 94.25 101 PHE A O 1
ATOM 783 N N . GLN A 1 102 ? -17.051 5.546 6.821 1.00 87.75 102 GLN A N 1
ATOM 784 C CA . GLN A 1 102 ? -17.486 6.922 6.545 1.00 87.75 102 GLN A CA 1
ATOM 785 C C . GLN A 1 102 ? -16.463 7.976 7.001 1.00 87.75 102 GLN A C 1
ATOM 787 O O . GLN A 1 102 ? -16.414 9.080 6.462 1.00 87.75 102 GLN A O 1
ATOM 792 N N . ASN A 1 103 ? -15.615 7.627 7.973 1.00 93.56 103 ASN A N 1
ATOM 793 C CA . ASN A 1 103 ? -14.632 8.525 8.571 1.00 93.56 103 ASN A CA 1
ATOM 794 C C . ASN A 1 103 ? -13.228 8.109 8.133 1.00 93.56 103 ASN A C 1
ATOM 796 O O . ASN A 1 103 ? -12.623 7.243 8.755 1.00 93.56 103 ASN A O 1
ATOM 800 N N . VAL A 1 104 ? -12.721 8.705 7.054 1.00 96.50 104 VAL A N 1
ATOM 801 C CA . VAL A 1 104 ? -11.398 8.385 6.494 1.00 96.50 104 VAL A CA 1
ATOM 802 C C . VAL A 1 104 ? -10.598 9.668 6.317 1.00 96.50 104 VAL A C 1
ATOM 804 O O . VAL A 1 104 ? -11.013 10.553 5.558 1.00 96.50 104 VAL A O 1
ATOM 807 N N . SER A 1 105 ? -9.445 9.743 6.981 1.00 95.38 105 SER A N 1
ATOM 808 C CA . SER A 1 105 ? -8.599 10.938 7.004 1.00 95.38 105 SER A CA 1
ATOM 809 C C . SER A 1 105 ? -7.113 10.589 6.901 1.00 95.38 105 SER A C 1
ATOM 811 O O . SER A 1 105 ? -6.682 9.547 7.405 1.00 95.38 105 SER A O 1
ATOM 813 N N . PRO A 1 106 ? -6.291 11.456 6.291 1.00 95.81 106 PRO A N 1
ATOM 814 C CA . PRO A 1 106 ? -4.848 11.326 6.402 1.00 95.81 106 PRO A CA 1
ATOM 815 C C . PRO A 1 106 ? -4.407 11.667 7.835 1.00 95.81 106 PRO A C 1
ATOM 817 O O . PRO A 1 106 ? -4.989 12.528 8.495 1.00 95.81 106 PRO A O 1
ATOM 820 N N . ALA A 1 107 ? -3.347 11.020 8.316 1.00 93.69 107 ALA A N 1
ATOM 821 C CA . ALA A 1 107 ? -2.851 11.195 9.683 1.00 93.69 107 ALA A CA 1
ATOM 822 C C . ALA A 1 107 ? -2.443 12.640 10.009 1.00 93.69 107 ALA A C 1
ATOM 824 O O . ALA A 1 107 ? -2.583 13.081 11.145 1.00 93.69 107 ALA A O 1
ATOM 825 N N . VAL A 1 108 ? -1.979 13.394 9.007 1.00 91.25 108 VAL A N 1
ATOM 826 C CA . VAL A 1 108 ? -1.571 14.800 9.166 1.00 91.25 108 VAL A CA 1
ATOM 827 C C . VAL A 1 108 ? -2.722 15.726 9.568 1.00 91.25 108 VAL A C 1
ATOM 829 O O . VAL A 1 108 ? -2.469 16.762 10.176 1.00 91.25 108 VAL A O 1
ATOM 832 N N . ASP A 1 109 ? -3.968 15.334 9.288 1.00 92.50 109 ASP A N 1
ATOM 833 C CA . ASP A 1 109 ? -5.163 16.124 9.599 1.00 92.50 109 ASP A CA 1
ATOM 834 C C . ASP A 1 109 ? -5.796 15.726 10.946 1.00 92.50 109 ASP A C 1
ATOM 836 O O . ASP A 1 109 ? -6.797 16.308 11.367 1.00 92.50 109 ASP A O 1
ATOM 840 N N . VAL A 1 110 ? -5.234 14.729 11.642 1.00 90.69 110 VAL A N 1
ATOM 841 C CA . VAL A 1 110 ? -5.799 14.169 12.875 1.00 90.69 110 VAL A CA 1
ATOM 842 C C . VAL A 1 110 ? -4.872 14.445 14.055 1.00 90.69 110 VAL A C 1
ATOM 844 O O . VAL A 1 110 ? -3.867 13.772 14.254 1.00 90.69 110 VAL A O 1
ATOM 847 N N . ALA A 1 111 ? -5.244 15.416 14.891 1.00 88.31 111 ALA A N 1
ATOM 848 C CA . ALA A 1 111 ? -4.492 15.736 16.108 1.00 88.31 111 ALA A CA 1
ATOM 849 C C . ALA A 1 111 ? -4.599 14.637 17.181 1.00 88.31 111 ALA A C 1
ATOM 851 O O . ALA A 1 111 ? -3.662 14.406 17.944 1.00 88.31 111 ALA A O 1
ATOM 852 N N . THR A 1 112 ? -5.750 13.968 17.274 1.00 91.88 112 THR A N 1
ATOM 853 C CA . THR A 1 112 ? -5.978 12.853 18.203 1.00 91.88 112 THR A CA 1
ATOM 854 C C . THR A 1 112 ? -6.926 11.843 17.557 1.00 91.88 112 THR A C 1
ATOM 856 O O . THR A 1 112 ? -8.077 12.193 17.285 1.00 91.88 112 THR A O 1
ATOM 859 N N . PRO A 1 113 ? -6.458 10.614 17.279 1.00 92.62 113 PRO A N 1
ATOM 860 C CA . PRO A 1 113 ? -7.299 9.533 16.779 1.00 92.62 113 PRO A CA 1
ATOM 861 C C . PRO A 1 113 ? -8.488 9.223 17.707 1.00 92.62 113 PRO A C 1
ATOM 863 O O . PRO A 1 113 ? -8.288 9.142 18.920 1.00 92.62 113 PRO A O 1
ATOM 866 N N . PRO A 1 114 ? -9.706 9.008 17.173 1.00 93.69 114 PRO A N 1
ATOM 867 C CA . PRO A 1 114 ? -10.812 8.420 17.932 1.00 93.69 114 PRO A CA 1
ATOM 868 C C . PRO A 1 114 ? -10.441 7.049 18.510 1.00 93.69 114 PRO A C 1
ATOM 870 O O . PRO A 1 114 ? -9.684 6.315 17.888 1.00 93.69 114 PRO A O 1
ATOM 873 N N . GLU A 1 115 ? -11.014 6.654 19.650 1.00 92.88 115 GLU A N 1
ATOM 874 C CA . GLU A 1 115 ? -10.671 5.379 20.313 1.00 92.88 115 GLU A CA 1
ATOM 875 C C . GLU A 1 115 ? -10.901 4.139 19.434 1.00 92.88 115 GLU A C 1
ATOM 877 O O . GLU A 1 115 ? -10.166 3.160 19.535 1.00 92.88 115 GLU A O 1
ATOM 882 N N . ASN A 1 116 ? -11.898 4.184 18.547 1.00 94.00 116 ASN A N 1
ATOM 883 C CA . ASN A 1 116 ? -12.206 3.107 17.608 1.00 94.00 116 ASN A CA 1
ATOM 884 C C . ASN A 1 116 ? -11.443 3.221 16.275 1.00 94.00 116 ASN A C 1
ATOM 886 O O . ASN A 1 116 ? -11.833 2.576 15.300 1.00 94.00 116 ASN A O 1
ATOM 890 N N . ALA A 1 117 ? -10.417 4.073 16.188 1.00 97.19 117 ALA A N 1
ATOM 891 C CA . ALA A 1 117 ? -9.697 4.278 14.943 1.00 97.19 117 ALA A CA 1
ATOM 892 C C . ALA A 1 117 ? -8.766 3.108 14.602 1.00 97.19 117 ALA A C 1
ATOM 894 O O . ALA A 1 117 ? -8.120 2.512 15.466 1.00 97.19 117 ALA A O 1
ATOM 895 N N . LEU A 1 118 ? -8.664 2.838 13.304 1.00 98.12 118 LEU A N 1
ATOM 896 C CA . LEU A 1 118 ? -7.693 1.941 12.706 1.00 98.12 118 LEU A CA 1
ATOM 897 C C . LEU A 1 118 ? -6.640 2.773 11.985 1.00 98.12 118 LEU A C 1
ATOM 899 O O . LEU A 1 118 ? -6.949 3.599 11.124 1.00 98.12 118 LEU A O 1
ATOM 903 N N . ILE A 1 119 ? -5.387 2.535 12.341 1.00 98.19 119 ILE A N 1
ATOM 904 C CA . ILE A 1 119 ? -4.225 3.207 11.781 1.00 98.19 119 ILE A CA 1
ATOM 905 C C . ILE A 1 119 ? -3.644 2.309 10.696 1.00 98.19 119 ILE A C 1
ATOM 907 O O . ILE A 1 119 ? -3.238 1.178 10.968 1.00 98.19 119 ILE A O 1
ATOM 911 N N . ILE A 1 120 ? -3.604 2.822 9.470 1.00 98.31 120 ILE A N 1
ATOM 912 C CA . ILE A 1 120 ? -3.002 2.161 8.316 1.00 98.31 120 ILE A CA 1
ATOM 913 C C . ILE A 1 120 ? -1.690 2.861 8.000 1.00 98.31 120 ILE A C 1
ATOM 915 O O . ILE A 1 120 ? -1.653 4.058 7.714 1.00 98.31 120 ILE A O 1
ATOM 919 N N . GLU A 1 121 ? -0.610 2.097 8.016 1.00 97.88 121 GLU A N 1
ATOM 920 C CA . GLU A 1 121 ? 0.730 2.576 7.696 1.00 97.88 121 GLU A CA 1
ATOM 921 C C . GLU A 1 121 ? 1.505 1.507 6.933 1.00 97.88 121 GLU A C 1
ATOM 923 O O . GLU A 1 121 ? 1.135 0.332 6.929 1.00 97.88 121 GLU A O 1
ATOM 928 N N . GLY A 1 122 ? 2.588 1.895 6.268 1.00 98.06 122 GLY A N 1
ATOM 929 C CA . GLY A 1 122 ? 3.355 0.941 5.489 1.00 98.06 122 GLY A CA 1
ATOM 930 C C . GLY A 1 122 ? 4.482 1.563 4.696 1.00 98.06 122 GLY A C 1
ATOM 931 O O . GLY A 1 122 ? 4.955 2.664 4.982 1.00 98.06 122 GLY A O 1
ATOM 932 N N . ARG A 1 123 ? 4.945 0.815 3.700 1.00 98.31 123 ARG A N 1
ATOM 933 C CA . ARG A 1 123 ? 6.015 1.234 2.805 1.00 98.31 123 ARG A CA 1
ATOM 934 C C . ARG A 1 123 ? 5.929 0.579 1.438 1.00 98.31 123 ARG A C 1
ATOM 936 O O . ARG A 1 123 ? 5.485 -0.560 1.300 1.00 98.31 123 ARG A O 1
ATOM 943 N N . PHE A 1 124 ? 6.482 1.260 0.450 1.00 97.75 124 PHE A N 1
ATOM 944 C CA . PHE A 1 124 ? 6.902 0.647 -0.796 1.00 97.75 124 PHE A CA 1
ATOM 945 C C . PHE A 1 124 ? 8.197 -0.130 -0.555 1.00 97.75 124 PHE A C 1
ATOM 947 O O . PHE A 1 124 ? 9.199 0.416 -0.095 1.00 97.75 124 PHE A O 1
ATOM 954 N N . THR A 1 125 ? 8.179 -1.424 -0.855 1.00 97.69 125 THR A N 1
ATOM 955 C CA . THR A 1 125 ? 9.368 -2.285 -0.785 1.00 97.69 125 THR A CA 1
ATOM 956 C C . THR A 1 125 ? 10.064 -2.396 -2.135 1.00 97.69 125 THR A C 1
ATOM 958 O O . THR A 1 125 ? 11.289 -2.487 -2.177 1.00 97.69 125 THR A O 1
ATOM 961 N N . VAL A 1 126 ? 9.309 -2.298 -3.233 1.00 95.12 126 VAL A N 1
ATOM 962 C CA . VAL A 1 126 ? 9.831 -2.263 -4.605 1.00 95.12 126 VAL A CA 1
ATOM 963 C C . VAL A 1 126 ? 9.101 -1.174 -5.388 1.00 95.12 126 VAL A C 1
ATOM 965 O O . VAL A 1 126 ? 7.875 -1.084 -5.330 1.00 95.12 126 VAL A O 1
ATOM 968 N N . LEU A 1 127 ? 9.856 -0.366 -6.129 1.00 91.69 127 LEU A N 1
ATOM 969 C CA . LEU A 1 127 ? 9.388 0.649 -7.076 1.00 91.69 127 LEU A CA 1
ATOM 970 C C . LEU A 1 127 ? 10.244 0.580 -8.347 1.00 91.69 127 LEU A C 1
ATOM 972 O O . LEU A 1 127 ? 10.979 1.508 -8.684 1.00 91.69 127 LEU A O 1
ATOM 976 N N . ASP A 1 128 ? 10.158 -0.542 -9.061 1.00 90.31 128 ASP A N 1
ATOM 977 C CA . ASP A 1 128 ? 10.893 -0.726 -10.311 1.00 90.31 128 ASP A CA 1
ATOM 978 C C . ASP A 1 128 ? 10.091 -0.151 -11.496 1.00 90.31 128 ASP A C 1
ATOM 980 O O . ASP A 1 128 ? 9.019 -0.681 -11.824 1.00 90.31 128 ASP A O 1
ATOM 984 N N . PRO A 1 129 ? 10.579 0.896 -12.194 1.00 86.12 129 PRO A N 1
ATOM 985 C CA . PRO A 1 129 ? 9.931 1.418 -13.400 1.00 86.12 129 PRO A CA 1
ATOM 986 C C . PRO A 1 129 ? 9.983 0.437 -14.583 1.00 86.12 129 PRO A C 1
ATOM 988 O O . PRO A 1 129 ? 9.237 0.598 -15.556 1.00 86.12 129 PRO A O 1
ATOM 991 N N . GLY A 1 130 ? 10.850 -0.576 -14.522 1.00 86.69 130 GLY A N 1
ATOM 992 C CA . GLY A 1 130 ? 11.095 -1.563 -15.565 1.00 86.69 130 GLY A CA 1
ATOM 993 C C . GLY A 1 130 ? 11.987 -1.066 -16.710 1.00 86.69 130 GLY A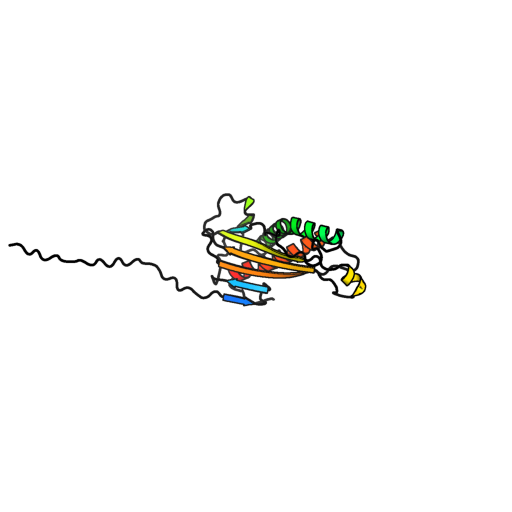 C 1
ATOM 994 O O . GLY A 1 130 ? 12.130 0.124 -16.998 1.00 86.69 130 GLY A O 1
ATOM 995 N N . SER A 1 131 ? 12.582 -2.012 -17.439 1.00 82.38 131 SER A N 1
ATOM 996 C CA . SER A 1 131 ? 13.558 -1.699 -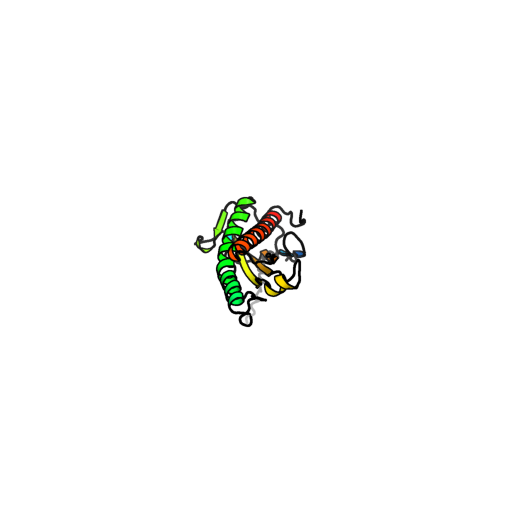18.489 1.00 82.38 131 SER A CA 1
ATOM 997 C C . SER A 1 131 ? 12.903 -1.283 -19.810 1.00 82.38 131 SER A C 1
ATOM 999 O O . SER A 1 131 ? 12.341 -2.113 -20.527 1.00 82.38 131 SER A O 1
ATOM 1001 N N . ARG A 1 132 ? 13.078 -0.015 -20.214 1.00 77.19 132 ARG A N 1
ATOM 1002 C CA . ARG A 1 132 ? 12.653 0.458 -21.548 1.00 77.19 132 ARG A CA 1
ATOM 1003 C C . ARG A 1 132 ? 13.386 -0.258 -22.68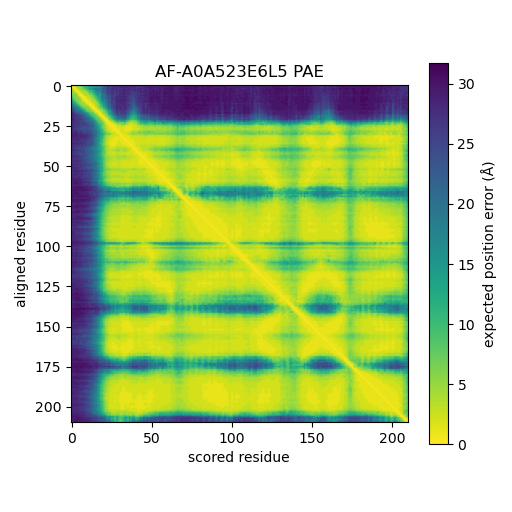4 1.00 77.19 132 ARG A C 1
ATOM 1005 O O . ARG A 1 132 ? 12.759 -0.617 -23.669 1.00 77.19 132 ARG A O 1
ATOM 1012 N N . ALA A 1 133 ? 14.690 -0.509 -22.546 1.00 78.25 133 ALA A N 1
ATOM 1013 C CA . ALA A 1 133 ? 15.471 -1.196 -23.579 1.00 78.25 133 ALA A CA 1
ATOM 1014 C C . ALA A 1 133 ? 14.934 -2.610 -23.857 1.00 78.25 133 ALA A C 1
ATOM 1016 O O . ALA A 1 133 ? 14.760 -2.991 -25.013 1.00 78.25 133 ALA A O 1
ATOM 1017 N N . LYS A 1 134 ? 14.576 -3.357 -22.801 1.00 80.12 134 LYS A N 1
ATOM 1018 C CA . LYS A 1 134 ? 13.948 -4.674 -22.959 1.00 80.12 134 LYS A CA 1
ATOM 1019 C C . LYS A 1 134 ? 12.587 -4.584 -23.663 1.00 80.12 134 LYS A C 1
ATOM 1021 O O . LYS A 1 134 ? 12.296 -5.470 -24.454 1.00 80.12 134 LYS A O 1
ATOM 1026 N N . ARG A 1 135 ? 11.800 -3.517 -23.461 1.00 79.56 135 ARG A N 1
ATOM 1027 C CA . ARG A 1 135 ? 10.523 -3.304 -24.184 1.00 79.56 135 ARG A CA 1
ATOM 1028 C C . ARG A 1 135 ? 10.714 -3.133 -25.693 1.00 79.56 135 ARG A C 1
ATOM 1030 O O . ARG A 1 135 ? 9.873 -3.590 -26.455 1.00 79.56 135 ARG A O 1
ATOM 1037 N N . TYR A 1 136 ? 11.805 -2.496 -26.121 1.00 72.12 136 TYR A N 1
ATOM 1038 C CA . TYR A 1 136 ? 12.094 -2.288 -27.545 1.00 72.12 136 TYR A CA 1
ATOM 1039 C C . TYR A 1 136 ? 12.613 -3.548 -28.249 1.00 72.12 136 TYR A C 1
ATOM 1041 O O . TYR A 1 136 ? 12.313 -3.745 -29.421 1.00 72.12 136 TYR A O 1
ATOM 1049 N N . TRP A 1 137 ? 13.391 -4.390 -27.560 1.00 74.94 137 TRP A N 1
ATOM 1050 C CA . TRP A 1 137 ? 14.091 -5.521 -28.193 1.00 74.94 137 TRP A CA 1
ATOM 1051 C C . TRP A 1 137 ? 13.545 -6.907 -27.839 1.00 74.94 137 TRP A C 1
ATOM 1053 O O . TRP A 1 137 ? 13.859 -7.870 -28.528 1.00 74.94 137 TRP A O 1
ATOM 1063 N N . GLY A 1 138 ? 12.749 -7.031 -26.775 1.00 68.56 138 GLY A N 1
ATOM 1064 C CA . GLY A 1 138 ? 12.275 -8.319 -26.256 1.00 68.56 138 GLY A CA 1
ATOM 1065 C C . GLY A 1 138 ? 10.821 -8.670 -26.583 1.00 68.56 138 GLY A C 1
ATOM 1066 O O . GLY A 1 138 ? 10.359 -9.726 -26.165 1.00 68.56 138 GLY A O 1
ATOM 1067 N N . GLY A 1 139 ? 10.086 -7.811 -27.296 1.00 65.25 139 GLY A N 1
ATOM 1068 C CA . GLY A 1 139 ? 8.684 -8.056 -27.651 1.00 65.25 139 GLY A CA 1
ATOM 1069 C C . GLY A 1 139 ? 7.682 -7.851 -26.502 1.00 65.25 139 GLY A C 1
ATOM 1070 O O . GLY A 1 139 ? 7.947 -7.150 -25.521 1.00 65.25 139 GLY A O 1
ATOM 1071 N N . PHE A 1 140 ? 6.482 -8.425 -26.656 1.00 61.97 140 PHE A N 1
ATOM 1072 C CA . PHE A 1 140 ? 5.331 -8.181 -25.780 1.00 61.97 140 PHE A CA 1
ATOM 1073 C C . PHE A 1 140 ? 5.610 -8.641 -24.340 1.00 61.97 140 PHE A C 1
ATOM 1075 O O . PHE A 1 140 ? 5.861 -9.813 -24.079 1.00 61.97 140 PHE A O 1
ATOM 1082 N N . GLY A 1 141 ? 5.566 -7.710 -23.384 1.00 63.59 141 GLY A N 1
ATOM 1083 C CA . GLY A 1 141 ? 5.786 -8.009 -21.966 1.00 63.59 141 GLY A CA 1
ATOM 1084 C C . GLY A 1 141 ? 7.250 -8.062 -21.515 1.00 63.59 141 GLY A C 1
ATOM 1085 O O . GLY A 1 141 ? 7.496 -8.333 -20.342 1.00 63.59 141 GLY A O 1
ATOM 1086 N N . ALA A 1 142 ? 8.222 -7.758 -22.375 1.00 71.81 142 ALA A N 1
ATOM 1087 C CA . ALA A 1 142 ? 9.601 -7.567 -21.941 1.00 71.81 142 ALA A CA 1
ATOM 1088 C C . ALA A 1 142 ? 9.762 -6.226 -21.199 1.00 71.81 142 ALA A C 1
ATOM 1090 O O . ALA A 1 142 ? 9.223 -5.207 -21.616 1.00 71.81 142 ALA A O 1
ATOM 1091 N N . GLY A 1 143 ? 10.508 -6.205 -20.08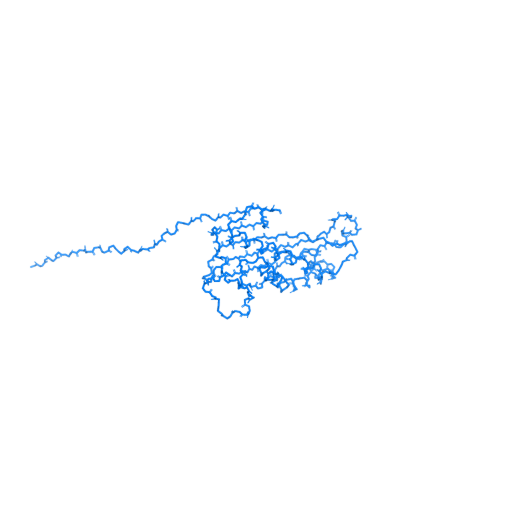7 1.00 74.75 143 GLY A N 1
ATOM 1092 C CA . GLY A 1 143 ? 10.819 -4.966 -19.356 1.00 74.75 143 GLY A CA 1
ATOM 1093 C C . GLY A 1 143 ? 9.668 -4.364 -18.538 1.00 74.75 143 GLY A C 1
ATOM 1094 O O . GLY A 1 143 ? 9.602 -3.142 -18.395 1.00 74.75 143 GLY A O 1
ATOM 1095 N N . LYS A 1 144 ? 8.745 -5.184 -18.021 1.00 85.56 144 LYS A N 1
ATOM 1096 C CA . LYS A 1 144 ? 7.697 -4.738 -17.080 1.00 85.56 144 LYS A CA 1
ATOM 1097 C C . LYS A 1 144 ? 8.319 -4.126 -15.818 1.00 85.56 144 LYS A C 1
ATOM 1099 O O . LYS A 1 144 ? 9.425 -4.503 -15.439 1.00 85.56 144 LYS A O 1
ATOM 1104 N N . GLY A 1 145 ? 7.619 -3.166 -15.227 1.00 87.38 145 GLY A N 1
ATOM 1105 C CA . GLY A 1 145 ? 7.894 -2.672 -13.882 1.00 87.38 145 GLY A CA 1
ATOM 1106 C C . GLY A 1 145 ? 7.205 -3.539 -12.832 1.00 87.38 145 GLY A C 1
ATOM 1107 O O . GLY A 1 145 ? 6.284 -4.299 -13.153 1.00 87.38 145 GLY A O 1
ATOM 1108 N N . VAL A 1 146 ? 7.659 -3.430 -11.590 1.00 91.56 146 VAL A N 1
ATOM 1109 C CA . VAL A 1 146 ? 7.133 -4.196 -10.456 1.00 91.56 146 VAL A CA 1
ATOM 1110 C C . VAL A 1 146 ? 7.081 -3.300 -9.244 1.00 91.56 146 VAL A C 1
ATOM 1112 O O . VAL A 1 146 ? 8.115 -2.761 -8.845 1.00 91.56 146 VAL A O 1
ATOM 1115 N N . TRP A 1 147 ? 5.897 -3.150 -8.664 1.00 93.31 147 TRP A N 1
ATOM 1116 C CA . TRP A 1 147 ? 5.689 -2.362 -7.456 1.00 93.31 147 TRP A CA 1
ATOM 1117 C C . TRP A 1 147 ? 5.165 -3.261 -6.362 1.00 93.31 147 TRP A C 1
ATOM 1119 O O . TRP A 1 147 ? 4.307 -4.097 -6.628 1.00 93.31 147 TRP A O 1
ATOM 1129 N N . VAL A 1 148 ? 5.685 -3.106 -5.153 1.00 96.88 148 VAL A N 1
ATOM 1130 C CA . VAL A 1 148 ? 5.272 -3.920 -4.011 1.00 96.88 148 VAL A CA 1
ATOM 1131 C C . VAL A 1 148 ? 5.102 -3.010 -2.812 1.00 96.88 148 VAL A C 1
ATOM 1133 O O . VAL A 1 148 ? 6.046 -2.311 -2.430 1.00 96.88 148 VAL A O 1
ATOM 1136 N N . ILE A 1 149 ? 3.920 -3.035 -2.205 1.00 98.12 149 ILE A N 1
ATOM 1137 C CA . ILE A 1 149 ? 3.651 -2.378 -0.926 1.00 98.12 149 ILE A CA 1
ATOM 1138 C C . ILE A 1 149 ? 3.559 -3.424 0.176 1.00 98.12 149 ILE A C 1
ATOM 1140 O O . ILE A 1 149 ? 3.049 -4.517 -0.044 1.00 98.12 149 ILE A O 1
ATOM 1144 N N . ARG A 1 150 ? 4.0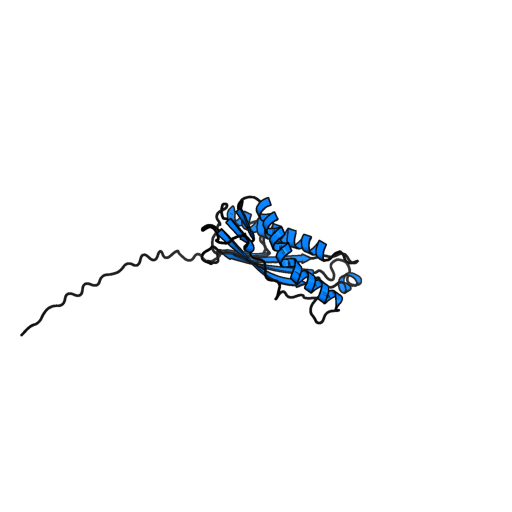43 -3.070 1.365 1.00 98.50 150 ARG A N 1
ATOM 1145 C CA . ARG A 1 150 ? 3.737 -3.777 2.609 1.00 98.50 150 ARG A CA 1
ATOM 1146 C C . ARG A 1 150 ? 3.135 -2.799 3.591 1.00 98.50 150 ARG A C 1
ATOM 1148 O O . ARG A 1 150 ? 3.677 -1.704 3.749 1.00 98.50 150 ARG A O 1
ATOM 1155 N N . GLY A 1 151 ? 2.065 -3.195 4.256 1.00 98.38 151 GLY A N 1
ATOM 1156 C CA . GLY A 1 151 ? 1.398 -2.356 5.236 1.00 98.38 151 GLY A CA 1
ATOM 1157 C C . GLY A 1 151 ? 0.956 -3.125 6.465 1.00 98.38 151 GLY A C 1
ATOM 1158 O O . GLY A 1 151 ? 0.993 -4.354 6.511 1.00 98.38 151 GLY A O 1
ATOM 1159 N N . THR A 1 152 ? 0.554 -2.362 7.469 1.00 98.50 152 THR A N 1
ATOM 1160 C CA . THR A 1 152 ? -0.018 -2.859 8.712 1.00 98.50 152 THR A CA 1
ATOM 1161 C C . THR A 1 152 ? -1.275 -2.081 9.048 1.00 98.50 152 THR A C 1
ATOM 1163 O O . THR A 1 152 ? -1.353 -0.882 8.773 1.00 98.50 152 THR A O 1
ATOM 1166 N N . VAL A 1 153 ? -2.218 -2.756 9.698 1.00 98.31 153 VAL A N 1
ATOM 1167 C CA . VAL A 1 153 ? -3.388 -2.143 10.325 1.00 98.31 153 VAL A CA 1
ATOM 1168 C C . VAL A 1 153 ? -3.269 -2.331 11.832 1.00 98.31 153 VAL A C 1
ATOM 1170 O O . VAL A 1 153 ? -3.083 -3.456 12.307 1.00 98.31 153 VAL A O 1
ATOM 1173 N N . LYS A 1 154 ? -3.355 -1.232 12.582 1.00 97.94 154 LYS A N 1
ATOM 1174 C CA . LYS A 1 154 ? -3.236 -1.204 14.045 1.00 97.94 154 LYS A CA 1
ATOM 1175 C C . LYS A 1 154 ? -4.426 -0.502 14.680 1.00 97.94 154 LYS A C 1
ATOM 1177 O O . LYS A 1 154 ? -5.050 0.338 14.038 1.00 97.94 154 LYS A O 1
ATOM 1182 N N . ASP A 1 155 ? -4.713 -0.809 15.939 1.00 96.75 155 ASP A N 1
ATOM 1183 C CA . ASP A 1 155 ? -5.576 0.053 16.752 1.00 96.75 155 ASP A CA 1
ATOM 1184 C C . ASP A 1 155 ? -4.802 1.273 17.293 1.00 96.75 155 ASP A C 1
ATOM 1186 O O . ASP A 1 155 ? -3.581 1.387 17.141 1.00 96.75 155 ASP A O 1
ATOM 1190 N N . VAL A 1 156 ? -5.505 2.188 17.962 1.00 96.00 156 VAL A N 1
ATOM 1191 C CA . VAL A 1 156 ? -4.897 3.381 18.581 1.00 96.00 156 VAL A CA 1
ATOM 1192 C C . VAL A 1 156 ? -3.924 3.082 19.723 1.00 96.00 156 VAL A C 1
ATOM 1194 O O . VAL A 1 156 ? -3.108 3.934 20.065 1.00 96.00 156 VAL A O 1
ATOM 1197 N N . SER A 1 157 ? -3.990 1.884 20.309 1.00 94.81 157 SER A N 1
ATOM 1198 C CA . SER A 1 157 ? -3.042 1.429 21.334 1.00 94.81 157 SER A CA 1
ATOM 1199 C C . SER A 1 157 ? -1.755 0.870 20.715 1.00 94.81 157 SER A C 1
ATOM 1201 O O . SER A 1 157 ? -0.811 0.551 21.437 1.00 94.81 157 SER A O 1
ATOM 1203 N N . GLY A 1 158 ? -1.699 0.760 19.384 1.00 95.00 158 GLY A N 1
ATOM 1204 C CA . GLY A 1 158 ? -0.576 0.209 18.637 1.00 95.00 158 GLY A CA 1
ATOM 1205 C C . GLY A 1 158 ? -0.609 -1.313 18.500 1.00 95.00 158 GLY A C 1
ATOM 1206 O O . GLY A 1 158 ? 0.371 -1.885 18.014 1.00 95.00 158 GLY A O 1
ATOM 1207 N N . ASN A 1 159 ? -1.701 -1.979 18.892 1.00 95.44 159 ASN A N 1
ATOM 1208 C CA . ASN A 1 159 ? -1.828 -3.423 18.720 1.00 95.44 159 ASN A CA 1
ATOM 1209 C C . ASN A 1 159 ? -1.955 -3.753 17.233 1.00 95.44 159 ASN A C 1
ATOM 1211 O O . ASN A 1 159 ? -2.758 -3.158 16.515 1.00 95.44 159 ASN A O 1
ATOM 1215 N N . LEU A 1 160 ? -1.162 -4.721 16.776 1.00 95.94 160 LEU A N 1
ATOM 1216 C CA . LEU A 1 160 ? -1.163 -5.168 15.389 1.00 95.94 160 LEU A CA 1
ATOM 1217 C C . LEU A 1 160 ? -2.372 -6.064 15.113 1.00 95.94 160 LEU A C 1
ATOM 1219 O O . LEU A 1 160 ? -2.480 -7.165 15.655 1.00 95.94 160 LEU A O 1
ATOM 1223 N N . LEU A 1 161 ? -3.253 -5.598 14.232 1.00 96.88 161 LEU A N 1
ATOM 1224 C CA . LEU A 1 161 ? -4.467 -6.313 13.850 1.00 96.88 161 LEU A CA 1
ATOM 1225 C C . LEU A 1 161 ? -4.289 -7.063 12.531 1.00 96.88 161 LEU A C 1
ATOM 1227 O O . LEU A 1 161 ? -4.832 -8.156 12.382 1.00 96.88 161 LEU A O 1
ATOM 1231 N N . ALA A 1 162 ? -3.533 -6.488 11.592 1.00 97.31 162 ALA A N 1
ATOM 1232 C CA . ALA A 1 162 ? -3.163 -7.153 10.350 1.00 97.31 162 ALA A CA 1
ATOM 1233 C C . ALA A 1 162 ? -1.845 -6.646 9.760 1.00 97.31 162 ALA A C 1
ATOM 1235 O O . ALA A 1 162 ? -1.451 -5.495 9.959 1.00 97.31 162 ALA A O 1
ATOM 1236 N N . GLU A 1 163 ? -1.221 -7.501 8.962 1.00 98.06 163 GLU A N 1
ATOM 1237 C CA . GLU A 1 163 ? -0.143 -7.198 8.027 1.00 98.06 163 GLU A CA 1
ATOM 1238 C C . GLU A 1 163 ? -0.595 -7.599 6.620 1.00 98.06 163 GLU A C 1
ATOM 1240 O O . GLU A 1 163 ? -1.363 -8.549 6.458 1.00 98.06 163 GLU A O 1
ATOM 1245 N N . PHE A 1 164 ? -0.125 -6.889 5.599 1.00 98.06 164 PHE A N 1
ATOM 1246 C CA . PHE A 1 164 ? -0.431 -7.233 4.214 1.00 98.06 164 PHE A CA 1
ATOM 1247 C C . PHE A 1 164 ? 0.705 -6.882 3.257 1.00 98.06 164 PHE A C 1
ATOM 1249 O O . PHE A 1 164 ? 1.516 -5.987 3.515 1.00 98.06 164 PHE A O 1
ATOM 1256 N N . GLU A 1 165 ? 0.729 -7.570 2.120 1.00 98.44 165 GLU A N 1
ATOM 1257 C CA . GLU A 1 165 ? 1.555 -7.271 0.959 1.00 98.44 165 GLU A CA 1
ATOM 1258 C C . GLU A 1 165 ? 0.688 -7.290 -0.299 1.00 98.44 165 GLU A C 1
ATOM 1260 O O . GLU A 1 165 ? -0.171 -8.153 -0.457 1.00 98.44 165 GLU A O 1
ATOM 1265 N N . GLN A 1 166 ? 0.944 -6.346 -1.202 1.00 97.62 166 GLN A N 1
ATOM 1266 C CA . GLN A 1 166 ? 0.345 -6.347 -2.530 1.00 97.62 166 GLN A CA 1
ATOM 1267 C C . GLN A 1 166 ? 1.389 -5.979 -3.574 1.00 97.62 166 GLN A C 1
ATOM 1269 O O . GLN A 1 166 ? 2.096 -4.970 -3.450 1.00 97.62 166 GLN A O 1
ATOM 1274 N N . LYS A 1 167 ? 1.465 -6.786 -4.629 1.00 95.75 167 LYS A N 1
ATOM 1275 C CA . LYS A 1 167 ? 2.362 -6.622 -5.761 1.00 95.75 167 LYS A CA 1
ATOM 1276 C C . LYS A 1 167 ? 1.573 -6.299 -7.020 1.00 95.75 167 LYS A C 1
ATOM 1278 O O . LYS A 1 167 ? 0.645 -6.977 -7.442 1.00 95.75 167 LYS A O 1
ATOM 1283 N N . ARG A 1 168 ? 2.048 -5.279 -7.727 1.00 92.44 168 ARG A N 1
ATOM 1284 C CA . ARG A 1 168 ? 1.529 -4.864 -9.024 1.00 92.44 168 ARG A CA 1
ATOM 1285 C C . ARG A 1 168 ? 2.582 -5.050 -10.102 1.00 92.44 168 ARG A C 1
ATOM 1287 O O . ARG A 1 168 ? 3.716 -4.589 -9.975 1.00 92.44 168 ARG A O 1
ATOM 1294 N N . ILE A 1 169 ? 2.187 -5.667 -11.212 1.00 88.94 169 ILE A N 1
ATOM 1295 C CA . ILE A 1 169 ? 2.988 -5.664 -12.436 1.00 88.94 169 ILE A CA 1
ATOM 1296 C C . ILE A 1 169 ? 2.583 -4.469 -13.303 1.00 88.94 169 ILE A C 1
ATOM 1298 O O . ILE A 1 169 ? 1.479 -4.406 -13.845 1.00 88.94 169 ILE A O 1
ATOM 1302 N N . THR A 1 170 ? 3.515 -3.542 -13.492 1.00 80.88 170 THR A N 1
ATOM 1303 C CA . THR A 1 170 ? 3.321 -2.334 -14.296 1.00 80.88 170 THR A CA 1
ATOM 1304 C C . THR A 1 170 ? 3.773 -2.582 -15.731 1.00 80.88 170 THR A C 1
ATOM 1306 O O . THR A 1 170 ? 4.958 -2.741 -16.030 1.00 80.88 170 THR A O 1
ATOM 1309 N N . VAL A 1 171 ? 2.824 -2.591 -16.666 1.00 73.50 171 VAL A N 1
ATOM 1310 C CA . VAL A 1 171 ? 3.117 -2.657 -18.104 1.00 73.50 171 VAL A CA 1
ATOM 1311 C C . VAL A 1 171 ? 3.074 -1.249 -18.691 1.00 73.50 171 VAL A C 1
ATOM 1313 O O . VAL A 1 171 ? 2.071 -0.548 -18.565 1.00 73.50 171 VAL A O 1
ATOM 1316 N N . MET A 1 172 ? 4.154 -0.837 -19.355 1.00 69.50 172 MET A N 1
ATOM 1317 C CA . MET A 1 172 ? 4.185 0.371 -20.182 1.00 69.50 172 MET A CA 1
ATOM 1318 C C . MET A 1 172 ? 4.404 0.001 -21.647 1.00 69.50 172 MET A C 1
ATOM 1320 O O . MET A 1 172 ? 5.123 -0.953 -21.947 1.00 69.50 172 MET A O 1
ATOM 1324 N N . GLY A 1 173 ? 3.807 0.779 -22.551 1.00 58.19 173 GLY A N 1
ATOM 1325 C CA . GLY A 1 173 ? 3.954 0.587 -23.993 1.00 58.19 173 GLY A CA 1
ATOM 1326 C C . GLY A 1 173 ? 5.401 0.725 -24.479 1.00 58.19 173 GLY A C 1
ATOM 1327 O O . GLY A 1 173 ? 6.229 1.383 -23.842 1.00 58.19 173 GLY A O 1
ATOM 1328 N N . ALA A 1 174 ? 5.686 0.123 -25.639 1.00 50.72 174 ALA A N 1
ATOM 1329 C CA . ALA A 1 174 ? 7.022 0.073 -26.241 1.00 50.72 174 ALA A CA 1
ATOM 1330 C C . ALA A 1 174 ? 7.633 1.465 -26.479 1.00 50.72 174 ALA A C 1
ATOM 1332 O O . ALA A 1 174 ? 8.822 1.655 -26.252 1.00 50.72 174 ALA A O 1
ATOM 1333 N N . PHE A 1 175 ? 6.813 2.461 -26.828 1.00 54.47 175 PHE A N 1
ATOM 1334 C CA . PHE A 1 175 ? 7.255 3.837 -27.095 1.00 54.47 175 PHE A CA 1
ATOM 1335 C C . PHE A 1 175 ? 7.467 4.693 -25.837 1.00 54.47 175 PHE A C 1
ATOM 1337 O O . PHE A 1 175 ? 7.870 5.852 -25.925 1.00 54.47 175 PHE A O 1
ATOM 1344 N N . GLY A 1 176 ? 7.246 4.121 -24.652 1.00 59.25 176 GLY A N 1
ATOM 1345 C CA . GLY A 1 176 ? 7.161 4.886 -23.416 1.00 59.25 176 GLY A CA 1
ATOM 1346 C C . GLY A 1 176 ? 5.853 5.676 -23.329 1.00 59.25 176 GLY A C 1
ATOM 1347 O O . GLY A 1 176 ? 5.240 6.041 -24.328 1.00 59.25 176 GLY A O 1
ATOM 1348 N N . GLY A 1 177 ? 5.397 5.898 -22.102 1.00 67.06 177 GLY A N 1
ATOM 1349 C CA . GLY A 1 177 ? 4.264 6.766 -21.789 1.00 67.06 177 GLY A CA 1
ATOM 1350 C C . GLY A 1 177 ? 4.682 7.835 -20.786 1.00 67.06 177 GLY A C 1
ATOM 1351 O O . GLY A 1 177 ? 5.862 7.951 -20.455 1.00 67.06 177 GLY A O 1
ATOM 1352 N N . ASN A 1 178 ? 3.714 8.598 -20.281 1.00 74.44 178 ASN A N 1
ATOM 1353 C CA . ASN A 1 178 ? 3.942 9.474 -19.136 1.00 74.44 178 ASN A CA 1
ATOM 1354 C C . ASN A 1 178 ? 4.047 8.602 -17.863 1.00 74.44 178 ASN A C 1
ATOM 1356 O O . ASN A 1 178 ? 3.037 8.005 -17.471 1.00 74.44 178 ASN A O 1
ATOM 1360 N N . PRO A 1 179 ? 5.232 8.506 -17.229 1.00 70.31 179 PRO A N 1
ATOM 1361 C CA . PRO A 1 179 ? 5.437 7.629 -16.081 1.00 70.31 179 PRO A CA 1
ATOM 1362 C C . PRO A 1 179 ? 4.617 8.052 -14.866 1.00 70.31 179 PRO A C 1
ATOM 1364 O O . PRO A 1 179 ? 4.089 7.188 -14.180 1.00 70.31 179 PRO A O 1
ATOM 1367 N N . VAL A 1 180 ? 4.403 9.355 -14.666 1.00 74.38 180 VAL A N 1
ATOM 1368 C CA . VAL A 1 180 ? 3.575 9.891 -13.574 1.00 74.38 180 VAL A CA 1
ATOM 1369 C C . VAL A 1 180 ? 2.102 9.536 -13.779 1.00 74.38 180 VAL A C 1
ATOM 1371 O O . VAL A 1 180 ? 1.418 9.129 -12.845 1.00 74.38 180 VAL A O 1
ATOM 1374 N N . LYS A 1 181 ? 1.602 9.609 -15.020 1.00 83.62 181 LYS A N 1
ATOM 1375 C CA . LYS A 1 181 ? 0.226 9.183 -15.329 1.00 83.62 181 LYS A CA 1
ATOM 1376 C C . LYS A 1 181 ? 0.029 7.693 -15.050 1.00 83.62 181 LYS A C 1
ATOM 1378 O O . LYS A 1 181 ? -0.994 7.299 -14.498 1.00 83.62 181 LYS A O 1
ATOM 1383 N N . LYS A 1 182 ? 0.996 6.863 -15.451 1.00 85.19 182 LYS A N 1
ATOM 1384 C CA . LYS A 1 182 ? 0.943 5.426 -15.169 1.00 85.19 182 LYS A CA 1
ATOM 1385 C C . LYS A 1 182 ? 1.066 5.155 -13.672 1.00 85.19 182 LYS A C 1
ATOM 1387 O O . LYS A 1 182 ? 0.380 4.268 -13.183 1.00 85.19 182 LYS A O 1
ATOM 1392 N N . LEU A 1 183 ? 1.868 5.954 -12.973 1.00 87.62 183 LEU A N 1
ATOM 1393 C CA . LEU A 1 183 ? 2.023 5.871 -11.534 1.00 87.62 183 LEU A CA 1
ATOM 1394 C C . LEU A 1 183 ? 0.734 6.123 -10.788 1.00 87.62 183 LEU A C 1
ATOM 1396 O O . LEU A 1 183 ? 0.311 5.253 -10.038 1.00 87.62 183 LEU A O 1
ATOM 1400 N N . ARG A 1 184 ? 0.059 7.231 -11.087 1.00 90.31 184 ARG A N 1
ATOM 1401 C CA . ARG A 1 184 ? -1.272 7.500 -10.547 1.00 90.31 184 ARG A CA 1
ATOM 1402 C C . ARG A 1 184 ? -2.218 6.326 -10.790 1.00 90.31 184 ARG A C 1
ATOM 1404 O O . ARG A 1 184 ? -2.787 5.805 -9.847 1.00 90.31 184 ARG A O 1
ATOM 1411 N N . ALA A 1 185 ? -2.304 5.851 -12.033 1.00 91.44 185 ALA A N 1
ATOM 1412 C CA . ALA A 1 185 ? -3.191 4.746 -12.388 1.00 91.44 185 ALA A CA 1
ATOM 1413 C C . ALA A 1 185 ? -2.807 3.403 -11.746 1.00 91.44 185 ALA A C 1
ATOM 1415 O O . ALA A 1 185 ? -3.597 2.466 -11.817 1.00 91.44 185 ALA A O 1
ATOM 1416 N N . ASP A 1 186 ? -1.589 3.230 -11.230 1.00 92.19 186 ASP A N 1
ATOM 1417 C CA . ASP A 1 186 ? -1.199 2.022 -10.504 1.00 92.19 186 ASP A CA 1
ATOM 1418 C C . ASP A 1 186 ? -1.349 2.175 -8.988 1.00 92.19 186 ASP A C 1
ATOM 1420 O O . ASP A 1 186 ? -1.758 1.205 -8.354 1.00 92.19 186 ASP A O 1
ATOM 1424 N N . CYS A 1 187 ? -1.134 3.378 -8.444 1.00 94.62 187 CYS A N 1
ATOM 1425 C CA . CYS A 1 187 ? -1.543 3.767 -7.093 1.00 94.62 187 CYS A CA 1
ATOM 1426 C C . CYS A 1 187 ? -3.059 3.655 -6.900 1.00 94.62 187 CYS A C 1
ATOM 1428 O O . CYS A 1 187 ? -3.476 3.139 -5.874 1.00 94.62 187 CYS A O 1
ATOM 1430 N N . GLU A 1 188 ? -3.854 4.062 -7.893 1.00 95.25 188 GLU A N 1
ATOM 1431 C CA . GLU A 1 188 ? -5.319 3.947 -7.898 1.00 95.25 188 GLU A CA 1
ATOM 1432 C C . GLU A 1 188 ? -5.761 2.507 -7.646 1.00 95.25 188 GLU A C 1
ATOM 1434 O O . GLU A 1 188 ? -6.378 2.229 -6.626 1.00 95.25 188 GLU A O 1
ATOM 1439 N N . ARG A 1 189 ? -5.348 1.555 -8.495 1.00 95.31 189 ARG A N 1
ATOM 1440 C CA . ARG A 1 189 ? -5.735 0.152 -8.276 1.00 95.31 189 ARG A CA 1
ATOM 1441 C C . ARG A 1 189 ? -5.125 -0.456 -7.017 1.00 95.31 189 ARG A C 1
ATOM 1443 O O . ARG A 1 189 ? -5.781 -1.272 -6.399 1.00 95.31 189 ARG A O 1
ATOM 1450 N N . LEU A 1 190 ? -3.893 -0.100 -6.631 1.00 96.06 190 LEU A N 1
ATOM 1451 C CA . LEU A 1 190 ? -3.356 -0.564 -5.343 1.00 96.06 190 LEU A CA 1
ATOM 1452 C C . LEU A 1 190 ? -4.230 -0.065 -4.181 1.00 96.06 190 LEU A C 1
ATOM 1454 O O . LEU A 1 190 ? -4.444 -0.794 -3.218 1.00 96.06 190 LEU A O 1
ATOM 1458 N N . GLY A 1 191 ? -4.724 1.173 -4.270 1.00 96.88 191 GLY A N 1
ATOM 1459 C CA . GLY A 1 191 ? -5.668 1.744 -3.316 1.00 96.88 191 GLY A CA 1
ATOM 1460 C C . GLY A 1 191 ? -6.998 0.994 -3.318 1.00 96.88 191 GLY A C 1
ATOM 1461 O O . GLY A 1 191 ? -7.502 0.658 -2.251 1.00 96.88 191 GLY A O 1
ATOM 1462 N N . GLU A 1 192 ? -7.528 0.670 -4.500 1.00 97.19 192 GLU A N 1
ATOM 1463 C CA . GLU A 1 192 ? -8.736 -0.150 -4.661 1.00 97.19 192 GLU A CA 1
ATOM 1464 C C . GLU A 1 192 ? -8.567 -1.555 -4.068 1.00 97.19 192 GLU A C 1
ATOM 1466 O O . GLU A 1 192 ? -9.431 -1.983 -3.308 1.00 97.19 192 GLU A O 1
ATOM 1471 N N . ASP A 1 193 ? -7.449 -2.238 -4.335 1.00 96.62 193 ASP A N 1
ATOM 1472 C CA . ASP A 1 193 ? -7.148 -3.573 -3.801 1.00 96.62 193 ASP A CA 1
ATOM 1473 C C . ASP A 1 193 ? -7.141 -3.555 -2.257 1.00 96.62 193 ASP A C 1
ATOM 1475 O O . ASP A 1 193 ? -7.785 -4.376 -1.600 1.00 96.62 193 ASP A O 1
ATOM 1479 N N . VAL A 1 194 ? -6.458 -2.576 -1.647 1.00 97.12 194 VAL A N 1
ATOM 1480 C CA . VAL A 1 194 ? -6.408 -2.438 -0.179 1.00 97.12 194 VAL A CA 1
ATOM 1481 C C . VAL A 1 194 ? -7.774 -2.040 0.391 1.00 97.12 194 VAL A C 1
ATOM 1483 O O . VAL A 1 194 ? -8.175 -2.561 1.432 1.00 97.12 194 VAL A O 1
ATOM 1486 N N . ALA A 1 195 ? -8.525 -1.163 -0.278 1.00 97.19 195 ALA A N 1
ATOM 1487 C CA . ALA A 1 195 ? -9.880 -0.803 0.135 1.00 97.19 195 ALA A CA 1
ATOM 1488 C C . ALA A 1 195 ? -10.838 -2.008 0.087 1.00 97.19 195 ALA A C 1
ATOM 1490 O O . ALA A 1 195 ? -11.635 -2.195 1.010 1.00 97.19 195 ALA A O 1
ATOM 1491 N N . LEU A 1 196 ? -10.727 -2.851 -0.947 1.00 96.12 196 LEU A N 1
ATOM 1492 C CA . LEU A 1 196 ? -11.456 -4.115 -1.072 1.00 96.12 196 LEU A CA 1
ATOM 1493 C C . LEU A 1 196 ? -11.121 -5.059 0.078 1.00 96.12 196 LEU A C 1
ATOM 1495 O O . LEU A 1 196 ? -12.038 -5.594 0.699 1.00 96.12 196 LEU A O 1
ATOM 1499 N N . PHE A 1 197 ? -9.839 -5.199 0.419 1.00 95.94 197 PHE A N 1
ATOM 1500 C CA . PHE A 1 197 ? -9.414 -5.976 1.580 1.00 95.94 197 PHE A CA 1
ATOM 1501 C C . PHE A 1 197 ? -10.056 -5.471 2.879 1.00 95.94 197 PHE A C 1
ATOM 1503 O O . PHE A 1 197 ? -10.651 -6.262 3.610 1.00 95.94 197 PHE A O 1
ATOM 1510 N N . LEU A 1 198 ? -10.000 -4.167 3.162 1.00 96.56 198 LEU A N 1
ATOM 1511 C CA . LEU A 1 198 ? -10.589 -3.604 4.384 1.00 96.56 198 LEU A CA 1
ATOM 1512 C C . LEU A 1 198 ? -12.105 -3.825 4.439 1.00 96.56 198 LEU A C 1
ATOM 1514 O O . LEU A 1 198 ? -12.647 -4.163 5.492 1.00 96.56 198 LEU A O 1
ATOM 1518 N N . ASN A 1 199 ? -12.795 -3.667 3.309 1.00 95.38 199 ASN A N 1
ATOM 1519 C CA . ASN A 1 199 ? -14.227 -3.933 3.208 1.00 95.38 199 ASN A CA 1
ATOM 1520 C C . ASN A 1 199 ? -14.552 -5.418 3.436 1.00 95.38 199 ASN A C 1
ATOM 1522 O O . ASN A 1 199 ? -15.442 -5.748 4.222 1.00 95.38 199 ASN A O 1
ATOM 1526 N N . ALA A 1 200 ? -13.816 -6.323 2.794 1.00 94.19 200 ALA A N 1
ATOM 1527 C CA . ALA A 1 200 ? -13.958 -7.762 2.982 1.00 94.19 200 ALA A CA 1
ATOM 1528 C C . ALA A 1 200 ? -13.711 -8.165 4.440 1.00 94.19 200 ALA A C 1
ATOM 1530 O O . ALA A 1 200 ? -14.488 -8.923 5.020 1.00 94.19 200 ALA A O 1
ATOM 1531 N N . TRP A 1 201 ? -12.699 -7.584 5.082 1.00 94.81 201 TRP A N 1
ATOM 1532 C CA . TRP A 1 201 ? -12.413 -7.824 6.492 1.00 94.81 201 TRP A CA 1
ATOM 1533 C C . TRP A 1 201 ? -13.520 -7.304 7.415 1.00 94.81 201 TRP A C 1
ATOM 1535 O O . TRP A 1 201 ? -13.936 -8.003 8.338 1.00 94.81 201 TRP A O 1
ATOM 1545 N N . ALA A 1 202 ? -14.052 -6.107 7.151 1.00 94.56 202 ALA A N 1
ATOM 1546 C CA . ALA A 1 202 ? -15.154 -5.526 7.920 1.00 94.56 202 ALA A CA 1
ATOM 1547 C C . ALA A 1 202 ? -16.484 -6.273 7.730 1.00 94.56 202 ALA A C 1
ATOM 1549 O O . ALA A 1 202 ? -17.339 -6.266 8.621 1.00 94.56 202 ALA A O 1
ATOM 1550 N N . THR A 1 203 ? -16.679 -6.931 6.588 1.00 92.19 203 THR A N 1
ATOM 1551 C CA . THR A 1 203 ? -17.897 -7.697 6.273 1.00 92.19 203 THR A CA 1
ATOM 1552 C C . THR A 1 203 ? -17.783 -9.184 6.613 1.00 92.19 203 THR A C 1
ATOM 1554 O O . THR A 1 203 ? -18.813 -9.833 6.780 1.00 92.19 203 THR A O 1
ATOM 1557 N N . GLY A 1 204 ? -16.566 -9.696 6.825 1.00 89.38 204 GLY A N 1
ATOM 1558 C CA . GLY A 1 204 ? -16.291 -11.107 7.112 1.00 89.38 204 GLY A CA 1
ATOM 1559 C C . GLY A 1 204 ? -16.120 -11.986 5.865 1.00 89.38 204 GLY A C 1
ATOM 1560 O O . GLY A 1 204 ? -16.173 -13.205 5.988 1.00 89.38 204 GLY A O 1
ATOM 1561 N N . ASN A 1 205 ? -15.901 -11.385 4.691 1.00 86.25 205 ASN A N 1
ATOM 1562 C CA . ASN A 1 205 ? -15.838 -12.044 3.380 1.00 86.25 205 ASN A CA 1
ATOM 1563 C C . ASN A 1 205 ? -14.411 -12.053 2.804 1.00 86.25 205 ASN A C 1
ATOM 1565 O O . ASN A 1 205 ? -14.179 -11.610 1.685 1.00 86.25 205 ASN A O 1
ATOM 1569 N N . LEU A 1 206 ? -13.428 -12.518 3.574 1.00 80.50 206 LEU A N 1
ATOM 1570 C CA . LEU A 1 206 ? -12.012 -12.508 3.171 1.00 80.50 206 LEU A CA 1
ATOM 1571 C C . LEU A 1 206 ? -11.631 -13.575 2.119 1.00 80.50 206 LEU A C 1
ATOM 1573 O O . LEU A 1 206 ? -10.448 -13.710 1.817 1.00 80.50 206 LEU A O 1
ATOM 1577 N N . SER A 1 207 ? -12.589 -14.353 1.599 1.00 61.78 207 SER A N 1
ATOM 1578 C CA . SER A 1 207 ? -12.304 -15.606 0.888 1.00 61.78 207 SER A CA 1
ATOM 1579 C C . SER A 1 207 ? -12.172 -15.541 -0.631 1.00 61.78 207 SER A C 1
ATOM 1581 O O . SER A 1 207 ? -11.620 -16.496 -1.163 1.00 61.78 207 SER A O 1
ATOM 1583 N N . ASP A 1 208 ? -12.603 -14.493 -1.344 1.00 50.41 208 ASP A N 1
ATOM 1584 C CA . ASP A 1 208 ? -12.701 -14.591 -2.812 1.00 50.41 208 ASP A CA 1
ATOM 1585 C C . ASP A 1 208 ? -12.143 -13.377 -3.577 1.00 50.41 208 ASP A C 1
ATOM 1587 O O . ASP A 1 208 ? -12.449 -12.220 -3.281 1.00 50.41 208 ASP A O 1
ATOM 1591 N N . LYS A 1 209 ? -11.316 -13.673 -4.594 1.00 52.72 209 LYS A N 1
ATOM 1592 C CA . LYS A 1 209 ? -11.130 -12.822 -5.778 1.00 52.72 209 LYS A CA 1
ATOM 1593 C C . LYS A 1 209 ? -12.309 -13.126 -6.712 1.00 52.72 209 LYS A C 1
ATOM 1595 O O . LYS A 1 209 ? -12.232 -14.105 -7.452 1.00 52.72 209 LYS A O 1
ATOM 1600 N N . ASP A 1 210 ? -13.387 -12.347 -6.644 1.00 41.72 210 ASP A N 1
ATOM 1601 C CA . ASP A 1 210 ? -14.432 -12.380 -7.685 1.00 41.72 210 ASP A CA 1
ATOM 1602 C C . ASP A 1 210 ? -13.874 -11.923 -9.049 1.00 41.72 210 ASP A C 1
ATOM 1604 O O . ASP A 1 210 ? -13.126 -10.912 -9.088 1.00 41.72 210 ASP A O 1
#

Mean predicted aligned error: 9.08 Å

Secondary structure (DSSP, 8-state):
----------------------PPPEEEESSSSSEEEESSS---TTPPEEEPPPB-TT-B-GGGSTTS-HHHHHHHHHHHHHHHHHHHHHHHHHHHHH-S---EEEGGG-SS--TT-EEEEEEEEEEE---HHHHHHS-TTTT-EEEEEEEEEEETT--EEEEEEEEEEE---TT---HHHHHHHHHHHHHHHHHHHHHHHHHT-TT---

Sequence (210 aa):
MKMTLSTLVLAFLVLGGQLRAERAPIEIDDGILDWIRISEPRIPADAAIIIHLFDASKADLGTGSRSSKEKHFQEARTMQEEAPPLFASELIDAIKKIGPFQNVSPAVDVATPPENALIIEGRFTVLDPGSRAKRYWGGFGAGKGVWVIRGTVKDVSGNLLAEFEQKRITVMGAFGGNPVKKLRADCERLGEDVALFLNAWATGNLSDKD

Nearest PDB structures (foldseek):
  3bf2-assembly1_A-2  TM=4.702E-01  e=8.658E-02  Neisseria meningitidis FAM18
  2biq-assembly1_A  TM=4.435E-01  e=2.419E-01  Homo sapiens
  2n8x-assembly1_A  TM=4.242E-01  e=3.081E-01  Pseudomonas aeruginosa PAO1
  2j1y-assembly3_C  TM=4.751E-01  e=4.428E-01  Homo sapiens
  2ybg-assembly1_A  TM=4.889E-01  e=5.640E-01  Homo sapiens

Radius of gyration: 23.96 Å; Cα contacts (8 Å, |Δi|>4): 393; chains: 1; bounding box: 43×35×107 Å

pLDDT: mean 83.77, std 17.57, range [36.75, 98.5]

Foldseek 3Di:
DDDDDDDDDDDPPPPPPPPPPQPAWDWDAPFLARIKTFSDLAAALAAAEEEEFAQLPQAAQVCLDPPHDPVSVVLSVVLNVPLRVLLLVLLQVLLCVVDSYVHYDYNVVDPDGDQSHKYKYWYKRHFHCFDLVLLQPVDDPGTWGKIKIKMFIAGPVRHTGMIGMHMDTHDAHNVGDDSVVSSSVVSNVVSNSVSVCNVCRNVSNRGDDD

=== Feature glossary ===
Key to the feature types in this record:

— What the protein is —

Primary structure: the covalent order of the twenty standard amino acids along the backbone. Two proteins with the same sequence will (almost always) fold to the same structure; two with 30% identity often share a fold but not the details.

Database cross-references. InterPro integrates a dozen domain/family signature databases into unified entries with residue-range hits. GO terms attach function/process/location labels with evidence codes. CATH codes position the fold in a four-level structural taxonomy. Organism is the NCBI-taxonomy species name.

— Where its atoms are —

The mmCIF block holds the 3D Cartesian coordinates of each backbone atom (N, Cα, C, O) in ångströms. mmCIF is the PDB's canonical archive format — a tagged-loop text representation of the atomic model.

Six rendered views show the 3D structure from the faces of a cube — i.e. along ±x, ±y, ±z. Rendering representation is drawn randomly per protein from cartoon (secondary-structure ribbons), sticks (backbone bonds), or molecular surface; coloring is either N→C rainbow (blue at the N-terminus through red at the C-terminus) or one color per chain.

— Local backbone conformation —

DSSP 8-state secondary structure assigns each residue one of H (α-helix), G (3₁₀-helix), I (π-helix), E (extended β-strand), B (isolated β-bridge), T (hydrogen-bonded turn), S (bend), or '-' (coil). The assignment is computed from backbone hydrogen-bond geometry via the Kabsch–Sander algorithm.

P-SEA three-state annotation labels each residue as helix, strand, or coil based purely on the geometry of the Cα trace. It serves as a fallback when the full backbone (and thus DSSP) is unavailable.

The φ/ψ torsion pair specifies the backbone conformation at each residue. φ rotates about the N–Cα bond, ψ about the Cα–C bond. Steric clashes forbid most of the (φ, ψ) plane — the allowed regions (α-helix basin, β-sheet basin, left-handed helix) are the Ramachandran-allowed regions.

— Global shape and packing —

The geometric summary reports three shape descriptors. Rg (radius of gyration) measures how spread out the Cα atoms are about their centre of mass; compact globular proteins have small Rg, elongated or unfolded ones large. Cα contacts (<8 Å, |i−j|>4) count long-range residue pairs in spatial proximity — high for tightly packed folds, near zero for rods or random coil. The bounding-box extents give the protein's footprint along x, y, z in Å.

Accessible surface area quantifies burial. A residue with SASA near zero is packed into the hydrophobic core; one with SASA >100 Å² sits on the surface. Computed here via the Shrake–Rupley numerical algorithm with a 1.4 Å probe.

Plot images: a contact map (which residues are close in 3D, as an N×N binary image), a Ramachandran scatter (backbone torsion angles, revealing secondary-structure composition at a glance), and — for AlphaFold structures — a PAE heatmap (pairwise prediction confidence).

— Structural neighborhood —

The Foldseek 3Di string encodes local tertiary geometry as a 20-letter alphabet — one character per residue — derived from the relative positions of nearby Cα atoms. Unlike the amino-acid sequence, 3Di is a direct function of the 3D structure, so two proteins with the same fold have similar 3Di strings even at low sequence identity.

Nearest PDB neighbors are the top structural matches found by Foldseek when searching this structure against the entire Protein Data Bank. Each hit reports a TM-score (0 to 1; >0.5 almost always implies the same fold) and an E-value. These are *structural* homologs — they may share no detectable sequence similarity.

— Confidence and disorder —

For AlphaFold models, the B-factor field carries pLDDT — the model's own estimate of local accuracy on a 0–100 scale. Regions with pLDDT<50 should be treated as essentially unmodeled; they often correspond to intrinsically disordered segments.

B-factor (Debye–Waller factor) reflects atomic displacement in the crystal lattice. It is an experimental observable (units Å²), not a prediction; low values mean the atom is pinned down, high values mean it moves or is heterogeneous across the crystal.

Predicted aligned error is AlphaFold's pairwise confidence. Unlike pLDDT (per-residue), PAE is per-residue-pair and captures whether two parts of the structure are correctly placed relative to each other. Units are ångströms of expected positional error.